Protein AF-A0A7C5TGX9-F1 (afdb_monomer_lite)

pLDDT: mean 81.01, std 15.35, range [28.58, 98.0]

Secondary structure (DSSP, 8-state):
-----HHHHHHHHH-S-HHHHHHHHHHHHTTT-HHHHHHHHHHHHHHHHT---HHHHHHHHHHHHHHHHHHHHHHIIIIIHHHHHHHHHHHHHHHHHHTTSS-HHHHHHHHHHHHH---HHHHHHHHHHHHHHHHHHHHHHHTT-SSHHHHHHHHHHHHHHHHHHTT-HHHHHHHHHHHHHHHTT-HHHHHHHHHHTT--HHHHHHHHHHHHHHHHHHHTTT-PPPHHHHHHHHH-S--

Sequence (239 aa):
MPQVSALDVNIAGLNRRLSDVIDTVRNLIAHHSEGLNRFIENFERELANGTVNVDDYCNNAKDLIGDEIQNLNNLAQVEGKGQVLKGTLLTLMEVLRRYGLLKPEEVEELEAELENVNDVNELLTAINGAYGMLASLLHRVACEQEDTNVRYSLVLLAESLINSSLGASLPAIAYFLASLAIAHGRKDIATGLTKKIGDDLEQMVSFSCGVVKAAKFLEGRGIYLSGEDTLIARYGNNY

Foldseek 3Di:
DPPCDLLNVLLVLVVPDLVVVLVLLQCLLCVPPPLSVVLVVVLLVCLVVVNDDLVVSLVSLVVSVVVVVVVLVVVCVVVNNQVVLLVSLLSLLVVCCSSSVDPPVRSVVVNVVSVPDSDNVVSLLSQLVSLLSQLLSLLLSLLPDPDPLSNLLSNLQSQLSNCVSVVVSSSNVLSSSLSSCSVSVNNVSSQSSQVVVVDGSVVSSVVSSVLSVVQVVCVVVVHHDDSVNSCCVPPNDPD

Radius of gyration: 17.85 Å; chains: 1; bounding box: 44×38×50 Å

Structure (mmCIF, N/CA/C/O backbone):
data_AF-A0A7C5TGX9-F1
#
_entry.id   AF-A0A7C5TGX9-F1
#
loop_
_atom_site.group_PDB
_atom_site.id
_atom_site.type_symbol
_atom_site.label_atom_id
_atom_site.label_alt_id
_atom_site.label_comp_id
_atom_site.label_asym_id
_atom_site.label_entity_id
_atom_site.label_seq_id
_atom_site.pdbx_PDB_ins_code
_atom_site.Cartn_x
_atom_site.Cartn_y
_atom_site.Cartn_z
_atom_site.occupancy
_atom_site.B_iso_or_equiv
_atom_site.auth_seq_id
_atom_site.auth_comp_id
_atom_site.auth_asym_id
_atom_site.auth_atom_id
_atom_site.pdbx_PDB_model_num
ATOM 1 N N . MET A 1 1 ? -4.824 -21.587 -28.502 1.00 28.58 1 MET A N 1
ATOM 2 C CA . MET A 1 1 ? -4.618 -21.579 -27.038 1.00 28.58 1 MET A CA 1
ATOM 3 C C . MET A 1 1 ? -4.532 -20.124 -26.618 1.00 28.58 1 MET A C 1
ATOM 5 O O . MET A 1 1 ? -3.804 -19.406 -27.297 1.00 28.58 1 MET A O 1
ATOM 9 N N . PRO A 1 2 ? -5.293 -19.654 -25.616 1.00 34.38 2 PRO A N 1
ATOM 10 C CA . PRO A 1 2 ? -5.091 -18.302 -25.115 1.00 34.38 2 PRO A CA 1
ATOM 11 C C . PRO A 1 2 ? -3.691 -18.236 -24.496 1.00 34.38 2 PRO A C 1
ATOM 13 O O . PRO A 1 2 ? -3.321 -19.127 -23.731 1.00 34.38 2 PRO A O 1
ATOM 16 N N . GLN A 1 3 ? -2.893 -17.241 -24.889 1.00 31.80 3 GLN A N 1
ATOM 17 C CA . GLN A 1 3 ? -1.645 -16.929 -24.201 1.00 31.80 3 GLN A CA 1
ATOM 18 C C . GLN A 1 3 ? -2.017 -16.500 -22.783 1.00 31.80 3 GLN A C 1
ATOM 20 O O . GLN A 1 3 ? -2.607 -15.442 -22.593 1.00 31.80 3 GLN A O 1
ATOM 25 N N . VAL A 1 4 ? -1.729 -17.361 -21.810 1.00 34.81 4 VAL A N 1
ATOM 26 C CA . VAL A 1 4 ? -1.750 -16.997 -20.394 1.00 34.81 4 VAL A CA 1
ATOM 27 C C . VAL A 1 4 ? -0.672 -15.932 -20.230 1.00 34.81 4 VAL A C 1
ATOM 29 O O . VAL A 1 4 ? 0.491 -16.185 -20.556 1.00 34.81 4 VAL A O 1
ATOM 32 N N . SER A 1 5 ? -1.061 -14.719 -19.844 1.00 45.38 5 SER A N 1
ATOM 33 C CA . SER A 1 5 ? -0.098 -13.632 -19.686 1.00 45.38 5 SER A CA 1
ATOM 34 C C . SER A 1 5 ? 0.848 -13.961 -18.524 1.00 45.38 5 SER A C 1
ATOM 36 O O . SER A 1 5 ? 0.467 -14.675 -17.595 1.00 45.38 5 SER A O 1
ATOM 38 N N . ALA A 1 6 ? 2.084 -13.448 -18.536 1.00 42.62 6 ALA A N 1
ATOM 39 C CA . ALA A 1 6 ? 3.001 -13.606 -17.396 1.00 42.62 6 ALA A CA 1
ATOM 40 C C . ALA A 1 6 ? 2.360 -13.123 -16.075 1.00 42.62 6 ALA A C 1
ATOM 42 O O . ALA A 1 6 ? 2.608 -13.686 -15.012 1.00 42.62 6 ALA A O 1
ATOM 43 N N . LEU A 1 7 ? 1.446 -12.150 -16.166 1.00 40.97 7 LEU A N 1
ATOM 44 C CA . LEU A 1 7 ? 0.618 -11.685 -15.058 1.00 40.97 7 LEU A CA 1
ATOM 45 C C . LEU A 1 7 ? -0.328 -12.755 -14.490 1.00 40.97 7 LEU A C 1
ATOM 47 O O . LEU A 1 7 ? -0.450 -12.846 -13.272 1.00 40.97 7 LEU A O 1
ATOM 51 N N . ASP A 1 8 ? -0.961 -13.582 -15.324 1.00 40.97 8 ASP A N 1
ATOM 52 C CA . ASP A 1 8 ? -1.915 -14.608 -14.870 1.00 40.97 8 ASP A CA 1
ATOM 53 C C . ASP A 1 8 ? -1.218 -15.745 -14.097 1.00 40.97 8 ASP A C 1
ATOM 55 O O . ASP A 1 8 ? -1.771 -16.292 -13.142 1.00 40.97 8 ASP A O 1
ATOM 59 N N . VAL A 1 9 ? 0.030 -16.070 -14.457 1.00 43.94 9 VAL A N 1
ATOM 60 C CA . VAL A 1 9 ? 0.869 -17.036 -13.718 1.00 43.94 9 VAL A CA 1
ATOM 61 C C . VAL A 1 9 ? 1.248 -16.488 -12.332 1.00 43.94 9 VAL A C 1
ATOM 63 O O . VAL A 1 9 ? 1.302 -17.240 -11.356 1.00 43.94 9 VAL A O 1
ATOM 66 N N . ASN A 1 10 ? 1.432 -15.170 -12.217 1.00 54.09 10 ASN A N 1
ATOM 67 C CA . ASN A 1 10 ? 1.831 -14.503 -10.977 1.00 54.09 10 ASN A CA 1
ATOM 68 C C . ASN A 1 10 ? 0.679 -14.318 -9.982 1.00 54.09 10 ASN A C 1
ATOM 70 O O . ASN A 1 10 ? 0.918 -14.363 -8.776 1.00 54.09 10 ASN A O 1
ATOM 74 N N . ILE A 1 11 ? -0.572 -14.202 -10.445 1.00 49.75 11 ILE A N 1
ATOM 75 C CA . ILE A 1 11 ? -1.750 -14.154 -9.560 1.00 49.75 11 ILE A CA 1
ATOM 76 C C . ILE A 1 11 ? -1.876 -15.455 -8.746 1.00 49.75 11 ILE A C 1
ATOM 78 O O . ILE A 1 11 ? -2.114 -15.413 -7.538 1.00 49.75 11 ILE A O 1
ATOM 82 N N . ALA A 1 12 ? -1.611 -16.613 -9.363 1.00 44.41 12 ALA A N 1
A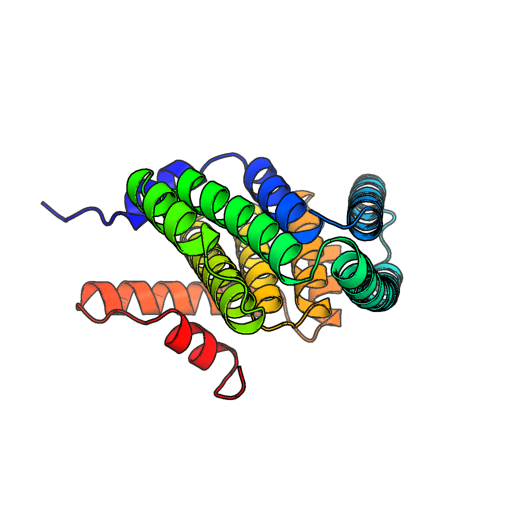TOM 83 C CA . ALA A 1 12 ? -1.575 -17.898 -8.660 1.00 44.41 12 ALA A CA 1
ATOM 84 C C . ALA A 1 12 ? -0.411 -17.997 -7.649 1.00 44.41 12 ALA A C 1
ATOM 86 O O . ALA A 1 12 ? -0.554 -18.639 -6.608 1.00 44.41 12 ALA A O 1
ATOM 87 N N . GLY A 1 13 ? 0.720 -17.336 -7.924 1.00 47.62 13 GLY A N 1
ATOM 88 C CA . GLY A 1 13 ? 1.867 -17.230 -7.013 1.00 47.62 13 GLY A CA 1
ATOM 89 C C . GLY A 1 13 ? 1.671 -16.240 -5.856 1.00 47.62 13 GLY A C 1
ATOM 90 O O . GLY A 1 13 ? 2.262 -16.430 -4.791 1.00 47.62 13 GLY A O 1
ATOM 91 N N . LEU A 1 14 ? 0.824 -15.219 -6.036 1.00 51.53 14 LEU A N 1
ATOM 92 C CA . LEU A 1 14 ? 0.445 -14.234 -5.014 1.00 51.53 14 LEU A CA 1
ATOM 93 C C . LEU A 1 14 ? -0.699 -14.672 -4.103 1.00 51.53 14 LEU A C 1
ATOM 95 O O . LEU A 1 14 ? -0.887 -14.055 -3.061 1.00 51.53 14 LEU A O 1
ATOM 99 N N . ASN A 1 15 ? -1.364 -15.791 -4.400 1.00 51.50 15 ASN A N 1
ATOM 100 C CA . ASN A 1 15 ? -2.214 -16.503 -3.436 1.00 51.50 15 ASN A CA 1
ATOM 101 C C . ASN A 1 15 ? -1.418 -17.117 -2.252 1.00 51.50 15 ASN A C 1
ATOM 103 O O . ASN A 1 15 ? -1.930 -17.971 -1.524 1.00 51.50 15 ASN A O 1
ATOM 107 N N . ARG A 1 16 ? -0.165 -16.688 -2.022 1.00 56.19 16 ARG A N 1
ATOM 108 C CA . ARG A 1 16 ? 0.502 -16.813 -0.718 1.00 56.19 16 ARG A CA 1
ATOM 109 C C . ARG A 1 16 ? -0.291 -16.027 0.333 1.00 56.19 16 ARG A C 1
ATOM 111 O O . ARG A 1 16 ? -1.048 -15.116 0.014 1.00 56.19 16 ARG A O 1
ATOM 118 N N . ARG A 1 17 ? -0.155 -16.424 1.600 1.00 67.94 17 ARG A N 1
ATOM 119 C CA . ARG A 1 17 ? -0.951 -15.875 2.708 1.00 67.94 17 ARG A CA 1
ATOM 120 C C . ARG A 1 17 ? -0.808 -14.352 2.740 1.00 67.94 17 ARG A C 1
ATOM 122 O O . ARG A 1 17 ? 0.303 -13.850 2.638 1.00 67.94 17 ARG A O 1
ATOM 129 N N . LEU A 1 18 ? -1.921 -13.638 2.919 1.00 77.00 18 LEU A N 1
ATOM 130 C CA . LEU A 1 18 ? -1.977 -12.173 3.029 1.00 77.00 18 LEU A CA 1
ATOM 131 C C . LEU A 1 18 ? -0.900 -11.598 3.973 1.00 77.00 18 LEU A C 1
ATOM 133 O O . LEU A 1 18 ? -0.345 -10.540 3.693 1.00 77.00 18 LEU A O 1
ATOM 137 N N . SER A 1 19 ? -0.563 -12.333 5.039 1.00 79.06 19 SER A N 1
ATOM 138 C CA . SER A 1 19 ? 0.539 -12.028 5.959 1.00 79.06 19 SER A CA 1
ATOM 139 C C . SER A 1 19 ? 1.883 -11.840 5.255 1.00 79.06 19 SER A C 1
ATOM 141 O O . SER A 1 19 ? 2.560 -10.856 5.503 1.00 79.06 19 SER A O 1
ATOM 143 N N . ASP A 1 20 ? 2.247 -12.723 4.325 1.00 80.25 20 ASP A N 1
ATOM 144 C CA . ASP A 1 20 ? 3.561 -12.705 3.674 1.00 80.25 20 ASP A CA 1
ATOM 145 C C . ASP A 1 20 ? 3.719 -11.461 2.785 1.00 80.25 20 ASP A C 1
ATOM 147 O O . ASP A 1 20 ? 4.810 -10.898 2.654 1.00 80.25 20 ASP A O 1
ATOM 151 N N . VAL A 1 21 ? 2.616 -11.031 2.162 1.00 81.94 21 VAL A N 1
ATOM 152 C CA . VAL A 1 21 ? 2.564 -9.821 1.332 1.00 81.94 21 VAL A CA 1
ATOM 153 C C . VAL A 1 21 ? 2.657 -8.575 2.210 1.00 81.94 21 VAL A C 1
ATOM 155 O O . VAL A 1 21 ? 3.454 -7.685 1.916 1.00 81.94 21 VAL A O 1
ATOM 158 N N . ILE A 1 22 ? 1.897 -8.538 3.309 1.00 83.75 22 ILE A N 1
ATOM 159 C CA . ILE A 1 22 ? 1.954 -7.466 4.311 1.00 83.75 22 ILE A CA 1
ATOM 160 C C . ILE A 1 22 ? 3.370 -7.327 4.875 1.00 83.75 22 ILE A C 1
ATOM 162 O O . ILE A 1 22 ? 3.908 -6.224 4.868 1.00 83.75 22 ILE A O 1
ATOM 166 N N . ASP A 1 23 ? 3.997 -8.428 5.291 1.00 85.62 23 ASP A N 1
ATOM 167 C CA . ASP A 1 23 ? 5.353 -8.433 5.848 1.00 85.62 23 ASP A CA 1
ATOM 168 C C . ASP A 1 23 ? 6.384 -7.953 4.824 1.00 85.62 23 ASP A C 1
ATOM 170 O O . ASP A 1 23 ? 7.319 -7.228 5.158 1.00 85.62 23 ASP A O 1
ATOM 174 N N . THR A 1 24 ? 6.198 -8.305 3.549 1.00 84.69 24 THR A N 1
ATOM 175 C CA . THR A 1 24 ? 7.061 -7.807 2.473 1.00 84.69 24 THR A CA 1
ATOM 176 C C . THR A 1 24 ? 6.955 -6.287 2.346 1.00 84.69 24 THR A C 1
ATOM 178 O O . THR A 1 24 ? 7.976 -5.604 2.334 1.00 84.69 24 THR A O 1
ATOM 181 N N . VAL A 1 25 ? 5.736 -5.739 2.296 1.00 84.00 25 VAL A N 1
ATOM 182 C CA . VAL A 1 25 ? 5.526 -4.284 2.198 1.00 84.00 25 VAL A CA 1
ATOM 183 C C . VAL A 1 25 ? 6.000 -3.567 3.465 1.00 84.00 25 VAL A C 1
ATOM 185 O O . VAL A 1 25 ? 6.646 -2.527 3.366 1.00 84.00 25 VAL A O 1
ATOM 188 N N . ARG A 1 26 ? 5.771 -4.147 4.649 1.00 85.00 26 ARG A N 1
ATOM 189 C CA . ARG A 1 26 ? 6.300 -3.656 5.928 1.00 85.00 26 ARG A CA 1
ATOM 190 C C . ARG A 1 26 ? 7.815 -3.510 5.879 1.00 85.00 26 ARG A C 1
ATOM 192 O O . ARG A 1 26 ? 8.336 -2.449 6.208 1.00 85.00 26 ARG A O 1
ATOM 199 N N . ASN A 1 27 ? 8.506 -4.566 5.453 1.00 83.25 27 ASN A N 1
ATOM 200 C CA . ASN A 1 27 ? 9.962 -4.587 5.387 1.00 83.25 27 ASN A CA 1
ATOM 201 C C . ASN A 1 27 ? 10.506 -3.576 4.379 1.00 83.25 27 ASN A C 1
ATOM 203 O O . ASN A 1 27 ? 11.593 -3.066 4.605 1.00 83.25 27 ASN A O 1
ATOM 207 N N . LEU A 1 28 ? 9.764 -3.260 3.312 1.00 79.88 28 LEU A N 1
ATOM 208 C CA . LEU A 1 28 ? 10.120 -2.192 2.373 1.00 79.88 28 LEU A CA 1
ATOM 209 C C . LEU A 1 28 ? 9.937 -0.800 2.993 1.00 79.88 28 LEU A C 1
ATOM 211 O O . LEU A 1 28 ? 10.841 0.026 2.920 1.00 79.88 28 LEU A O 1
ATOM 215 N N . ILE A 1 29 ? 8.796 -0.551 3.645 1.00 74.62 29 ILE A N 1
ATOM 216 C CA . ILE A 1 29 ? 8.483 0.747 4.265 1.00 74.62 29 ILE A CA 1
ATOM 217 C C . ILE A 1 29 ? 9.431 1.051 5.430 1.00 74.62 29 ILE 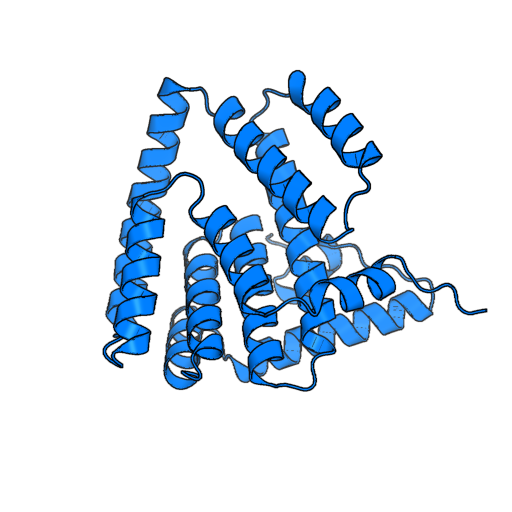A C 1
ATOM 219 O O . ILE A 1 29 ? 9.865 2.188 5.598 1.00 74.62 29 ILE A O 1
ATOM 223 N N . ALA A 1 30 ? 9.755 0.044 6.239 1.00 77.50 30 ALA A N 1
ATOM 224 C CA . ALA A 1 30 ? 10.527 0.207 7.465 1.00 77.50 30 ALA A CA 1
ATOM 225 C C . ALA A 1 30 ? 11.987 -0.270 7.342 1.00 77.50 30 ALA A C 1
ATOM 227 O O . ALA A 1 30 ? 12.678 -0.365 8.358 1.00 77.50 30 ALA A O 1
ATOM 228 N N . HIS A 1 31 ? 12.473 -0.553 6.123 1.00 71.25 31 HIS A N 1
ATOM 229 C CA . HIS A 1 31 ? 13.777 -1.189 5.869 1.00 71.25 31 HIS A CA 1
ATOM 230 C C . HIS A 1 31 ? 14.948 -0.507 6.594 1.00 71.25 31 HIS A C 1
ATOM 232 O O . HIS A 1 31 ? 15.839 -1.173 7.115 1.00 71.25 31 HIS A O 1
ATOM 238 N N . HIS A 1 32 ? 14.912 0.826 6.667 1.00 67.69 32 HIS A N 1
ATOM 239 C CA . HIS A 1 32 ? 15.973 1.656 7.241 1.00 67.69 32 HIS A CA 1
ATOM 240 C C . HIS A 1 32 ? 15.532 2.455 8.475 1.00 67.69 32 HIS A C 1
ATOM 242 O O . HIS A 1 32 ? 16.208 3.404 8.863 1.00 67.69 32 HIS A O 1
ATOM 248 N N . SER A 1 33 ? 14.403 2.094 9.093 1.00 77.19 33 SER A N 1
ATOM 249 C CA . SER A 1 33 ? 13.817 2.882 10.178 1.00 77.19 33 SER A CA 1
ATOM 250 C C . SER A 1 33 ? 13.353 2.013 11.347 1.00 77.19 33 SER A C 1
ATOM 252 O O . SER A 1 33 ? 12.296 1.376 11.328 1.00 77.19 33 SER A O 1
ATOM 254 N N . GLU A 1 34 ? 14.128 2.034 12.433 1.00 81.31 34 GLU A N 1
ATOM 255 C CA . GLU A 1 34 ? 13.696 1.480 13.723 1.00 81.31 34 GLU A CA 1
ATOM 256 C C . GLU A 1 34 ? 12.476 2.223 14.291 1.00 81.31 34 GLU A C 1
ATOM 258 O O . GLU A 1 34 ? 11.677 1.642 15.030 1.00 81.31 34 GLU A O 1
ATOM 263 N N . GLY A 1 35 ? 12.330 3.514 13.973 1.00 85.44 35 GLY A N 1
ATOM 264 C CA . GLY A 1 35 ? 11.176 4.325 14.356 1.00 85.44 35 GLY A CA 1
ATOM 265 C C . GLY A 1 35 ? 9.882 3.785 13.748 1.00 85.44 35 GLY A C 1
ATOM 266 O O . GLY A 1 35 ? 8.951 3.456 14.484 1.00 85.44 35 GLY A O 1
ATOM 267 N N . LEU A 1 36 ? 9.858 3.609 12.424 1.00 86.62 36 LEU A N 1
ATOM 268 C CA . LEU A 1 36 ? 8.736 3.032 11.679 1.00 86.62 36 LEU A CA 1
ATOM 269 C C . LEU A 1 36 ? 8.463 1.589 12.085 1.00 86.62 36 LEU A C 1
ATOM 271 O O . LEU A 1 36 ? 7.301 1.240 12.283 1.00 86.62 36 LEU A O 1
ATOM 275 N N . ASN A 1 37 ? 9.498 0.768 12.289 1.00 87.75 37 ASN A N 1
ATOM 276 C CA . ASN A 1 37 ? 9.301 -0.600 12.773 1.00 87.75 37 ASN A CA 1
ATOM 277 C C . ASN A 1 37 ? 8.575 -0.621 14.123 1.00 87.75 37 ASN A C 1
ATOM 279 O O . ASN A 1 37 ? 7.527 -1.253 14.238 1.00 87.75 37 ASN A O 1
ATOM 283 N N . ARG A 1 38 ? 9.061 0.133 15.119 1.00 91.00 38 ARG A N 1
ATOM 284 C CA . ARG A 1 38 ? 8.411 0.208 16.439 1.00 91.00 38 ARG A CA 1
ATOM 285 C C . ARG A 1 38 ? 7.006 0.794 16.366 1.00 91.00 38 ARG A C 1
ATOM 287 O O . ARG A 1 38 ? 6.119 0.360 17.095 1.00 91.00 38 ARG A O 1
ATOM 294 N N . PHE A 1 39 ? 6.793 1.781 15.502 1.00 93.56 39 PHE A N 1
ATOM 295 C CA . PHE A 1 39 ? 5.480 2.379 15.283 1.00 93.56 39 PHE A CA 1
ATOM 296 C C . PHE A 1 39 ? 4.465 1.357 14.751 1.00 93.56 39 PHE A C 1
ATOM 298 O O . PHE A 1 39 ? 3.361 1.259 15.287 1.00 93.56 39 PHE A O 1
ATOM 305 N N . ILE A 1 40 ? 4.858 0.548 13.763 1.00 92.81 40 ILE A N 1
ATOM 306 C CA . ILE A 1 40 ? 4.024 -0.523 13.205 1.00 92.81 40 ILE A CA 1
ATOM 307 C C . ILE A 1 40 ? 3.776 -1.623 14.249 1.00 92.81 40 ILE A C 1
ATOM 309 O O . ILE A 1 40 ? 2.634 -2.036 14.432 1.00 92.81 40 ILE A O 1
ATOM 313 N N . GLU A 1 41 ? 4.799 -2.043 14.998 1.00 92.75 41 GLU A N 1
ATOM 314 C CA . GLU A 1 41 ? 4.655 -3.044 16.072 1.00 92.75 41 GLU A CA 1
ATOM 315 C C . GLU A 1 41 ? 3.684 -2.594 17.166 1.00 92.75 41 GLU A C 1
ATOM 317 O O . GLU A 1 41 ? 2.860 -3.376 17.651 1.00 92.75 41 GLU A O 1
ATOM 322 N N . ASN A 1 42 ? 3.765 -1.320 17.560 1.00 95.56 42 ASN A N 1
ATOM 323 C CA . ASN A 1 42 ? 2.845 -0.737 18.527 1.00 95.56 42 ASN A CA 1
ATOM 324 C C . ASN A 1 42 ? 1.411 -0.767 17.993 1.00 95.56 42 ASN A C 1
ATOM 326 O O . ASN A 1 42 ? 0.515 -1.192 18.728 1.00 95.56 42 ASN A O 1
ATOM 330 N N . PHE A 1 43 ? 1.218 -0.403 16.719 1.00 96.31 43 PHE A N 1
ATOM 331 C CA . PHE A 1 43 ? -0.088 -0.447 16.069 1.00 96.31 43 PHE A CA 1
ATOM 332 C C . PHE A 1 43 ? -0.672 -1.854 16.079 1.00 96.31 43 PHE A C 1
ATOM 334 O O . PHE A 1 43 ? -1.790 -2.037 16.546 1.00 96.31 43 PHE A O 1
ATOM 341 N N . GLU A 1 44 ? 0.077 -2.860 15.625 1.00 94.06 44 GLU A N 1
ATOM 342 C CA . GLU A 1 44 ? -0.379 -4.256 15.584 1.00 94.06 44 GLU A CA 1
ATOM 343 C C . GLU A 1 44 ? -0.752 -4.779 16.976 1.00 94.06 44 GLU A C 1
ATOM 345 O O . GLU A 1 44 ? -1.799 -5.407 17.160 1.00 94.06 44 GLU A O 1
ATOM 350 N N . ARG A 1 45 ? 0.067 -4.474 17.987 1.00 95.81 45 ARG A N 1
ATOM 351 C CA . ARG A 1 45 ? -0.203 -4.862 19.375 1.00 95.81 45 ARG A CA 1
ATOM 352 C C . ARG A 1 45 ? -1.477 -4.210 19.909 1.00 95.81 45 ARG A C 1
ATOM 354 O O . ARG A 1 45 ? -2.291 -4.874 20.547 1.00 95.81 45 ARG A O 1
ATOM 361 N N . GLU A 1 46 ? -1.662 -2.917 19.678 1.00 96.81 46 GLU A N 1
ATOM 362 C CA . GLU A 1 46 ? -2.864 -2.200 20.111 1.00 96.81 46 GLU A CA 1
ATOM 363 C C . GLU A 1 46 ? -4.099 -2.624 19.317 1.00 96.81 46 GLU A C 1
ATOM 365 O O . GLU A 1 46 ? -5.203 -2.670 19.859 1.00 96.81 46 GLU A O 1
ATOM 370 N N . LEU A 1 47 ? -3.923 -2.991 18.049 1.00 94.38 47 LEU A N 1
ATOM 371 C CA . LEU A 1 47 ? -4.974 -3.512 17.185 1.00 94.38 47 LEU A CA 1
ATOM 372 C C . LEU A 1 47 ? -5.486 -4.849 17.718 1.00 94.38 47 LEU A C 1
ATOM 374 O O . LEU A 1 47 ? -6.701 -5.015 17.861 1.00 94.38 47 LEU A O 1
ATOM 378 N N . ALA A 1 48 ? -4.568 -5.744 18.097 1.00 91.88 48 ALA A N 1
ATOM 379 C CA . ALA A 1 48 ? -4.874 -7.015 18.747 1.00 91.88 48 ALA A CA 1
ATOM 380 C C . ALA A 1 48 ? -5.564 -6.831 20.111 1.00 91.88 48 ALA A C 1
ATOM 382 O O . ALA A 1 48 ? -6.467 -7.592 20.455 1.00 91.88 48 ALA A O 1
ATOM 383 N N . ASN A 1 49 ? -5.191 -5.792 20.864 1.00 94.19 49 ASN A N 1
ATOM 384 C CA . ASN A 1 49 ? -5.795 -5.468 22.161 1.00 94.19 49 ASN A CA 1
ATOM 385 C C . ASN A 1 49 ? -7.097 -4.655 22.055 1.00 94.19 49 ASN A C 1
ATOM 387 O O . ASN A 1 49 ? -7.770 -4.435 23.061 1.00 94.19 49 ASN A O 1
ATOM 391 N N . GLY A 1 50 ? -7.459 -4.188 20.858 1.00 92.75 50 GLY A N 1
ATOM 392 C CA . GLY A 1 50 ? -8.642 -3.360 20.642 1.00 92.75 50 GLY A CA 1
ATOM 393 C C . GLY A 1 50 ? -8.511 -1.907 21.113 1.00 92.75 50 GLY A C 1
ATOM 394 O O . GLY A 1 50 ? -9.530 -1.238 21.255 1.00 92.75 50 GLY A O 1
ATOM 395 N N . THR A 1 51 ? -7.294 -1.410 21.339 1.00 96.00 51 THR A N 1
ATOM 396 C CA . THR A 1 51 ? -7.020 -0.104 21.967 1.00 96.00 51 THR A CA 1
ATOM 397 C C . THR A 1 51 ? -6.559 0.984 20.995 1.00 96.00 51 THR A C 1
ATOM 399 O O . THR A 1 51 ? -6.229 2.079 21.438 1.00 96.00 51 THR A O 1
ATOM 402 N N . VAL A 1 52 ? -6.521 0.706 19.687 1.00 96.44 52 VAL A N 1
ATOM 403 C CA . VAL A 1 52 ? -6.073 1.674 18.670 1.00 96.44 52 VAL A CA 1
ATOM 404 C C . VAL A 1 52 ? -6.914 2.947 18.701 1.00 96.44 52 VAL A C 1
ATOM 406 O O . VAL A 1 52 ? -8.135 2.901 18.535 1.00 96.44 52 VAL A O 1
ATOM 409 N N . ASN A 1 53 ? -6.232 4.087 18.801 1.00 96.19 53 ASN A N 1
ATOM 410 C CA . ASN A 1 53 ? -6.800 5.406 18.564 1.00 96.19 53 ASN A CA 1
ATOM 411 C C . ASN A 1 53 ? -6.314 5.958 17.216 1.00 96.19 53 ASN A C 1
ATOM 413 O O . ASN A 1 53 ? -5.142 6.288 17.046 1.00 96.19 53 ASN A O 1
ATOM 417 N N . VAL A 1 54 ? -7.230 6.078 16.255 1.00 95.12 54 VAL A N 1
ATOM 418 C CA . VAL A 1 54 ? -6.929 6.555 14.895 1.00 95.12 54 VAL A CA 1
ATOM 419 C C . VAL A 1 54 ? -6.314 7.958 14.896 1.00 95.12 54 VAL A C 1
ATOM 421 O O . VAL A 1 54 ? -5.408 8.225 14.108 1.00 95.12 54 VAL A O 1
ATOM 424 N N . ASP A 1 55 ? -6.775 8.850 15.776 1.00 93.12 55 ASP A N 1
ATOM 425 C CA . ASP A 1 55 ? -6.289 10.233 15.826 1.00 93.12 55 ASP A CA 1
ATOM 426 C C . ASP A 1 55 ? -4.821 10.284 16.253 1.00 93.12 55 ASP A C 1
ATOM 428 O O . ASP A 1 55 ? -4.019 10.983 15.628 1.00 93.12 55 ASP A O 1
ATOM 432 N N . ASP A 1 56 ? -4.467 9.487 17.262 1.00 93.88 56 ASP A N 1
ATOM 433 C CA . ASP A 1 56 ? -3.107 9.409 17.786 1.00 93.88 56 ASP A CA 1
ATOM 434 C C . ASP A 1 56 ? -2.158 8.844 16.724 1.00 93.88 56 ASP A C 1
ATOM 436 O O . ASP A 1 56 ? -1.117 9.442 16.461 1.00 93.88 56 ASP A O 1
ATOM 440 N N . TYR A 1 57 ? -2.533 7.762 16.029 1.00 93.19 57 TYR A N 1
ATOM 441 C CA . TYR A 1 57 ? -1.688 7.197 14.967 1.00 93.19 57 TYR A CA 1
ATOM 442 C C . TYR A 1 57 ? -1.505 8.142 13.782 1.00 93.19 57 TYR A C 1
ATOM 444 O O . TYR A 1 57 ? -0.404 8.220 13.243 1.00 93.19 57 TYR A O 1
ATOM 452 N N . CYS A 1 58 ? -2.531 8.894 13.381 1.00 89.38 58 CYS A N 1
ATOM 453 C CA . CYS A 1 58 ? -2.382 9.867 12.299 1.00 89.38 58 CYS A CA 1
ATOM 454 C C . CYS A 1 58 ? -1.490 11.055 12.681 1.00 89.38 58 CYS A C 1
ATOM 456 O O . CYS A 1 58 ? -0.782 11.574 11.818 1.00 89.38 58 CYS A O 1
ATOM 458 N N . ASN A 1 59 ? -1.520 11.503 13.938 1.00 89.62 59 ASN A N 1
ATOM 459 C CA . ASN A 1 59 ? -0.640 12.573 14.410 1.00 89.62 59 ASN A CA 1
ATOM 460 C C . ASN A 1 59 ? 0.797 12.066 14.579 1.00 89.62 59 ASN A C 1
ATOM 462 O O . ASN A 1 59 ? 1.712 12.635 13.991 1.00 89.62 59 ASN A O 1
ATOM 466 N N . ASN A 1 60 ? 0.975 10.931 15.256 1.00 92.44 60 ASN A N 1
ATOM 467 C CA . ASN A 1 60 ? 2.281 10.309 15.464 1.00 92.44 60 ASN A CA 1
ATOM 468 C C . ASN A 1 60 ? 2.956 9.933 14.136 1.00 92.44 60 ASN A C 1
ATOM 470 O O . ASN A 1 60 ? 4.167 10.076 14.012 1.00 92.44 60 ASN A O 1
ATOM 474 N N . ALA A 1 61 ? 2.193 9.498 13.124 1.00 90.56 61 ALA A N 1
ATOM 475 C CA . ALA A 1 61 ? 2.735 9.235 11.792 1.00 90.56 61 ALA A CA 1
ATOM 476 C C . ALA A 1 61 ? 3.337 10.493 11.153 1.00 90.56 61 ALA A C 1
ATOM 478 O O . ALA A 1 61 ? 4.380 10.399 10.517 1.00 90.56 61 ALA A O 1
ATOM 479 N N . LYS A 1 62 ? 2.712 11.669 11.310 1.00 88.19 62 LYS A N 1
ATOM 480 C CA . LYS A 1 62 ? 3.244 12.927 10.752 1.00 88.19 62 LYS A CA 1
ATOM 481 C C . LYS A 1 62 ? 4.574 13.300 11.388 1.00 88.19 62 LYS A C 1
ATOM 483 O O . LYS A 1 62 ? 5.511 13.618 10.660 1.00 88.19 62 LYS A O 1
ATOM 488 N N . ASP A 1 63 ? 4.634 13.235 12.714 1.00 87.69 63 ASP A N 1
ATOM 489 C CA . ASP A 1 63 ? 5.843 13.555 13.472 1.00 87.69 63 ASP A CA 1
ATOM 490 C C . ASP A 1 63 ? 6.967 12.579 13.100 1.00 87.69 63 ASP A C 1
ATOM 492 O O . ASP A 1 63 ? 8.058 12.996 12.717 1.00 87.69 63 ASP A O 1
ATOM 496 N N . LEU A 1 64 ? 6.651 11.281 13.066 1.00 87.81 64 LEU A N 1
ATOM 497 C CA . LEU A 1 64 ? 7.593 10.233 12.690 1.00 87.81 64 LEU A CA 1
ATOM 498 C C . LEU A 1 64 ? 8.098 10.379 11.250 1.00 87.81 64 LEU A C 1
ATOM 500 O O . LEU A 1 64 ? 9.290 10.242 11.015 1.00 87.81 64 LEU A O 1
ATOM 504 N N . ILE A 1 65 ? 7.232 10.684 10.278 1.00 84.62 65 ILE A N 1
ATOM 505 C CA . ILE A 1 65 ? 7.660 10.947 8.892 1.00 84.62 65 ILE A CA 1
ATOM 506 C C . ILE A 1 65 ? 8.660 12.109 8.851 1.00 84.62 65 ILE A C 1
ATOM 508 O O . ILE A 1 65 ? 9.649 12.034 8.121 1.00 84.62 65 ILE A O 1
ATOM 512 N N . GLY A 1 66 ? 8.411 13.176 9.616 1.00 79.19 66 GLY A N 1
ATOM 513 C CA . GLY A 1 66 ? 9.325 14.314 9.714 1.00 79.19 66 GLY A CA 1
ATOM 514 C C . GLY A 1 66 ? 10.699 13.904 10.244 1.00 79.19 66 GLY A C 1
ATOM 515 O O . GLY A 1 66 ? 11.719 14.218 9.624 1.00 79.19 66 GLY A O 1
ATOM 516 N N . ASP A 1 67 ? 10.713 13.143 11.337 1.00 81.19 67 ASP A N 1
ATOM 517 C CA . ASP A 1 67 ? 11.935 12.624 11.953 1.00 81.19 67 ASP A CA 1
ATOM 518 C C . ASP A 1 67 ? 12.686 11.663 11.020 1.00 81.19 67 ASP A C 1
ATOM 520 O O . ASP A 1 67 ? 13.909 11.728 10.909 1.00 81.19 67 ASP A O 1
ATOM 524 N N . GLU A 1 68 ? 11.974 10.807 10.287 1.00 76.12 68 GLU A N 1
ATOM 525 C CA . GLU A 1 68 ? 12.576 9.846 9.361 1.00 76.12 68 GLU A CA 1
ATOM 526 C C . GLU A 1 68 ? 13.172 10.503 8.121 1.00 76.12 68 GLU A C 1
ATOM 528 O O . GLU A 1 68 ? 14.263 10.129 7.693 1.00 76.12 68 GLU A O 1
ATOM 533 N N . ILE A 1 69 ? 12.531 11.537 7.571 1.00 74.62 69 ILE A N 1
ATOM 534 C CA . ILE A 1 69 ? 13.134 12.341 6.500 1.00 74.62 69 ILE A CA 1
ATOM 535 C C . ILE A 1 69 ? 14.445 12.965 6.995 1.00 74.62 69 ILE A C 1
ATOM 537 O O . ILE A 1 69 ? 15.446 12.976 6.272 1.00 74.62 69 ILE A O 1
ATOM 541 N N . GLN A 1 70 ? 14.470 13.452 8.236 1.00 74.75 70 GLN A N 1
ATOM 542 C CA . GLN A 1 70 ? 15.678 14.012 8.828 1.00 74.75 70 GLN A CA 1
ATOM 543 C C . GLN A 1 70 ? 16.755 12.939 9.063 1.00 74.75 70 GLN A C 1
ATOM 545 O O . GLN A 1 70 ? 17.921 13.164 8.735 1.00 74.75 70 GLN A O 1
ATOM 550 N N . ASN A 1 71 ? 16.379 11.761 9.564 1.00 71.56 71 ASN A N 1
ATOM 551 C CA . ASN A 1 71 ? 17.290 10.640 9.797 1.00 71.56 71 ASN A CA 1
ATOM 552 C C . ASN A 1 71 ? 17.874 10.091 8.495 1.00 71.56 71 ASN A C 1
ATOM 554 O O . ASN A 1 71 ? 19.083 9.886 8.423 1.00 71.56 71 ASN A O 1
ATOM 558 N N . LEU A 1 72 ? 17.062 9.929 7.448 1.00 68.88 72 LEU A N 1
ATOM 559 C CA . LEU A 1 72 ? 17.523 9.534 6.115 1.00 68.88 72 LEU A CA 1
ATOM 560 C C . LEU A 1 72 ? 18.521 10.544 5.547 1.00 68.88 72 LEU A C 1
ATOM 562 O O . LEU A 1 72 ? 19.540 10.150 4.983 1.00 68.88 72 LEU A O 1
ATOM 566 N N . ASN A 1 73 ? 18.277 11.844 5.736 1.00 69.50 73 ASN A N 1
ATOM 567 C CA . ASN A 1 73 ? 19.236 12.876 5.342 1.00 69.50 73 ASN A CA 1
ATOM 568 C C . ASN A 1 73 ? 20.553 12.773 6.130 1.00 69.50 73 ASN A C 1
ATOM 570 O O . ASN A 1 73 ? 21.614 13.008 5.554 1.00 69.50 73 ASN A O 1
ATOM 574 N N . ASN A 1 74 ? 20.511 12.391 7.408 1.00 71.12 74 ASN A N 1
ATOM 575 C CA . ASN A 1 74 ? 21.706 12.196 8.234 1.00 71.12 74 ASN A CA 1
ATOM 576 C C . ASN A 1 74 ? 22.474 10.911 7.854 1.00 71.12 74 ASN A C 1
ATOM 578 O O . ASN A 1 74 ? 23.691 10.956 7.697 1.00 71.12 74 ASN A O 1
ATOM 582 N N . LEU A 1 75 ? 21.785 9.784 7.637 1.00 65.38 75 LEU A N 1
ATOM 583 C CA . LEU A 1 75 ? 22.361 8.526 7.128 1.00 65.38 75 LEU A CA 1
ATOM 584 C C . LEU A 1 75 ? 23.029 8.733 5.765 1.00 65.38 75 LEU A C 1
ATOM 586 O O . LEU A 1 75 ? 24.166 8.318 5.547 1.00 65.38 75 LEU A O 1
ATOM 590 N N . ALA A 1 76 ? 22.369 9.480 4.880 1.00 61.03 76 ALA A N 1
ATOM 591 C CA . ALA A 1 76 ? 22.906 9.871 3.585 1.00 61.03 76 ALA A CA 1
ATOM 592 C C . ALA A 1 76 ? 24.189 10.718 3.671 1.00 61.03 76 ALA A C 1
ATOM 594 O O . ALA A 1 76 ? 24.970 10.709 2.720 1.00 61.03 76 ALA A O 1
ATOM 595 N N . GLN A 1 77 ? 24.425 11.445 4.770 1.00 63.72 77 GLN A N 1
ATOM 596 C CA . GLN A 1 77 ? 25.685 12.167 4.987 1.00 63.72 77 GLN A CA 1
ATOM 597 C C . GLN A 1 77 ? 26.833 11.236 5.404 1.00 63.72 77 GLN A C 1
ATOM 599 O O . GLN A 1 77 ? 27.988 11.569 5.152 1.00 63.72 77 GLN A O 1
ATOM 604 N N . VAL A 1 78 ? 26.529 10.090 6.023 1.00 61.44 78 VAL A N 1
ATOM 605 C CA . VAL A 1 78 ? 27.524 9.132 6.535 1.00 61.44 78 VAL A CA 1
ATOM 606 C C . VAL A 1 78 ? 27.874 8.060 5.497 1.00 61.44 78 VAL A C 1
ATOM 608 O O . VAL A 1 78 ? 29.052 7.822 5.252 1.00 61.44 78 VAL A O 1
ATOM 611 N N . GLU A 1 79 ? 26.875 7.441 4.862 1.00 66.38 79 GLU A N 1
ATOM 612 C CA . GLU A 1 79 ? 27.055 6.349 3.882 1.00 66.38 79 GLU A CA 1
ATOM 613 C C . GLU A 1 79 ? 26.978 6.829 2.420 1.00 66.38 79 GLU A C 1
ATOM 615 O O . GLU A 1 79 ? 27.342 6.114 1.488 1.00 66.38 79 GLU A O 1
ATOM 620 N N . GLY A 1 80 ? 26.542 8.072 2.203 1.00 76.25 80 GLY A N 1
ATOM 621 C CA . GLY A 1 80 ? 26.257 8.615 0.879 1.00 76.25 80 GLY A CA 1
ATOM 622 C C . GLY A 1 80 ? 24.849 8.243 0.409 1.00 76.25 80 GLY A C 1
ATOM 623 O O . GLY A 1 80 ? 24.503 7.072 0.275 1.00 76.25 80 GLY A O 1
ATOM 624 N N . LYS A 1 81 ? 24.029 9.254 0.089 1.00 78.19 81 LYS A N 1
ATOM 625 C CA . LYS A 1 81 ? 22.622 9.090 -0.341 1.00 78.19 81 LYS A CA 1
ATOM 626 C C . LYS A 1 81 ? 22.423 8.033 -1.436 1.00 78.19 81 LYS A C 1
ATOM 628 O O . LYS A 1 81 ? 21.450 7.289 -1.395 1.00 78.19 81 LYS A O 1
ATOM 633 N N . GLY A 1 82 ? 23.344 7.958 -2.397 1.00 81.94 82 GLY A N 1
ATOM 634 C CA . GLY A 1 82 ? 23.287 6.981 -3.485 1.00 81.94 82 GLY A CA 1
ATOM 635 C C . GLY A 1 82 ? 23.393 5.527 -3.011 1.00 81.94 82 GLY A C 1
ATOM 636 O O . GLY A 1 82 ? 22.676 4.682 -3.531 1.00 81.94 82 GLY A O 1
ATOM 637 N N . GLN A 1 83 ? 24.214 5.219 -1.999 1.00 82.94 83 GLN A N 1
ATOM 638 C CA . GLN A 1 83 ? 24.358 3.839 -1.512 1.00 82.94 83 GLN A CA 1
ATOM 639 C C . GLN A 1 83 ? 23.096 3.340 -0.805 1.00 82.94 83 GLN A C 1
ATOM 641 O O . GLN A 1 83 ? 22.646 2.228 -1.077 1.00 82.94 83 GLN A O 1
ATOM 646 N N . VAL A 1 84 ? 22.484 4.180 0.034 1.00 81.44 84 VAL A N 1
ATOM 647 C CA . VAL A 1 84 ? 21.222 3.846 0.717 1.00 81.44 84 VAL A CA 1
ATOM 648 C C . VAL A 1 84 ? 20.115 3.562 -0.304 1.00 81.44 84 VAL A C 1
ATOM 650 O O . VAL A 1 84 ? 19.418 2.550 -0.218 1.00 81.44 84 VAL A O 1
ATOM 653 N N . LEU A 1 85 ? 19.986 4.421 -1.320 1.00 84.56 85 LEU A N 1
ATOM 654 C CA . LEU A 1 85 ? 18.985 4.245 -2.374 1.00 84.56 85 LEU A CA 1
ATOM 655 C C . LEU A 1 85 ? 19.254 2.998 -3.228 1.00 84.56 85 LEU A C 1
ATOM 657 O O . LEU A 1 85 ? 18.315 2.265 -3.528 1.00 84.56 85 LEU A O 1
ATOM 661 N N . LYS A 1 86 ? 20.518 2.691 -3.551 1.00 87.06 86 LYS A N 1
ATOM 662 C CA . LYS A 1 86 ? 20.875 1.421 -4.206 1.00 87.06 86 LYS A CA 1
ATOM 663 C C . LYS A 1 86 ? 20.429 0.215 -3.388 1.00 87.06 86 LYS A C 1
ATOM 665 O O . LYS A 1 86 ? 19.779 -0.667 -3.934 1.00 87.06 86 LYS A O 1
ATOM 670 N N . GLY A 1 87 ? 20.729 0.183 -2.088 1.00 85.06 87 GLY A N 1
ATOM 671 C CA . GLY A 1 87 ? 20.321 -0.921 -1.210 1.00 85.06 87 GLY A CA 1
ATOM 672 C C . GLY A 1 87 ? 18.801 -1.115 -1.168 1.00 85.06 87 GLY A C 1
ATOM 673 O O . GLY A 1 87 ? 18.306 -2.243 -1.245 1.00 85.06 87 GLY A O 1
ATOM 674 N N . THR A 1 88 ? 18.052 -0.009 -1.139 1.00 84.31 88 THR A N 1
ATOM 675 C CA . THR A 1 88 ? 16.584 -0.030 -1.231 1.00 84.31 88 THR A CA 1
ATOM 676 C C . THR A 1 88 ? 16.117 -0.619 -2.566 1.00 84.31 88 THR A C 1
ATOM 678 O O . THR A 1 88 ? 15.239 -1.482 -2.590 1.00 84.31 88 THR A O 1
ATOM 681 N N . LEU A 1 89 ? 16.716 -0.192 -3.679 1.00 86.50 89 LEU A N 1
ATOM 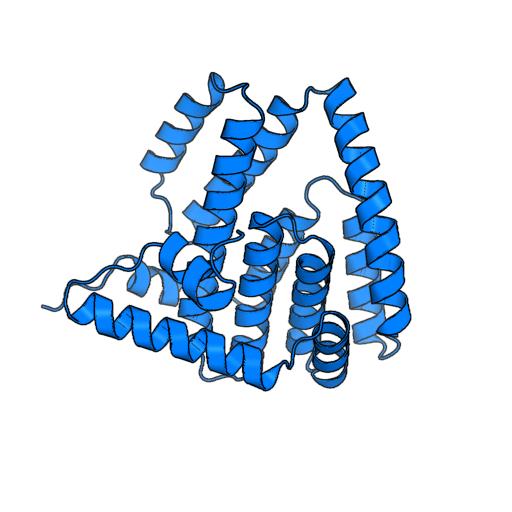682 C CA . LEU A 1 89 ? 16.349 -0.660 -5.013 1.00 86.50 89 LEU A CA 1
ATOM 683 C C . LEU A 1 89 ? 16.661 -2.149 -5.221 1.00 86.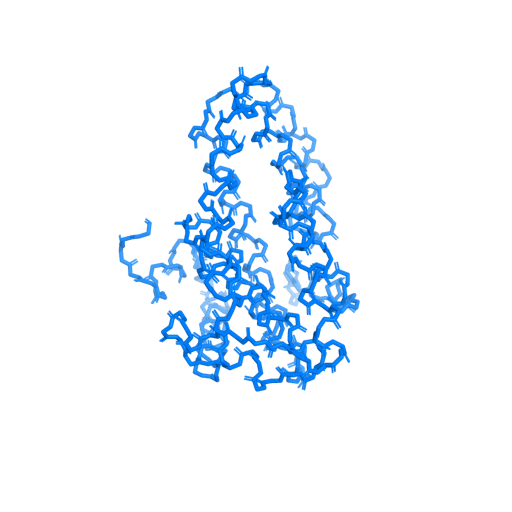50 89 LEU A C 1
ATOM 685 O O . LEU A 1 89 ? 15.814 -2.867 -5.742 1.00 86.50 89 LEU A O 1
ATOM 689 N N . LEU A 1 90 ? 17.806 -2.636 -4.737 1.00 87.31 90 LEU A N 1
ATOM 690 C CA . LEU A 1 90 ? 18.153 -4.063 -4.761 1.00 87.31 90 LEU A CA 1
ATOM 691 C C . LEU A 1 90 ? 17.125 -4.907 -3.997 1.00 87.31 90 LEU A C 1
ATOM 693 O O . LEU A 1 90 ? 16.651 -5.932 -4.486 1.00 87.31 90 LEU A O 1
ATOM 697 N N . THR A 1 91 ? 16.708 -4.430 -2.821 1.00 86.94 91 THR A N 1
ATOM 698 C CA . THR A 1 91 ? 15.653 -5.083 -2.033 1.00 86.94 91 THR A CA 1
ATOM 699 C C . THR A 1 91 ? 14.331 -5.124 -2.804 1.00 86.94 91 THR A C 1
ATOM 701 O O . THR A 1 91 ? 13.654 -6.153 -2.826 1.00 86.94 91 THR A O 1
ATOM 704 N N . LEU A 1 92 ? 13.967 -4.031 -3.483 1.00 85.12 92 LEU A N 1
ATOM 705 C CA . LEU A 1 92 ? 12.775 -3.976 -4.331 1.00 85.12 92 LEU A CA 1
ATOM 706 C C . LEU A 1 92 ? 12.862 -4.934 -5.521 1.00 85.12 92 LEU A C 1
ATOM 708 O O . LEU A 1 92 ? 11.891 -5.634 -5.798 1.00 85.12 92 LEU A O 1
ATOM 712 N N . MET A 1 93 ? 14.004 -5.012 -6.200 1.00 85.31 93 MET A N 1
ATOM 713 C CA . MET A 1 93 ? 14.208 -5.911 -7.338 1.00 85.31 93 MET A CA 1
ATOM 714 C C . MET A 1 93 ? 14.039 -7.377 -6.940 1.00 85.31 93 MET A C 1
ATOM 716 O O . MET A 1 93 ? 13.333 -8.124 -7.617 1.00 85.31 93 MET A O 1
ATOM 720 N N . GLU A 1 94 ? 14.586 -7.772 -5.792 1.00 84.81 94 GLU A N 1
ATOM 721 C CA . GLU A 1 94 ? 14.411 -9.120 -5.253 1.00 84.81 94 GLU A CA 1
ATOM 722 C C . GLU A 1 94 ? 12.940 -9.417 -4.911 1.00 84.81 94 GLU A C 1
ATOM 724 O O . GLU A 1 94 ? 12.430 -10.514 -5.168 1.00 84.81 94 GLU A O 1
ATOM 729 N N . VAL A 1 95 ? 12.208 -8.424 -4.396 1.00 83.62 95 VAL A N 1
ATOM 730 C CA . VAL A 1 95 ? 10.760 -8.532 -4.174 1.00 83.62 95 VAL A CA 1
ATOM 731 C C . VAL A 1 95 ? 10.011 -8.716 -5.497 1.00 83.62 95 VAL A C 1
ATOM 733 O O . VAL A 1 95 ? 9.195 -9.635 -5.613 1.00 83.62 95 VAL A O 1
ATOM 736 N N . LEU A 1 96 ? 10.299 -7.895 -6.509 1.00 78.56 96 LEU A N 1
ATOM 737 C CA . LEU A 1 96 ? 9.693 -8.005 -7.838 1.00 78.56 96 LEU A CA 1
ATOM 738 C C . LEU A 1 96 ? 9.974 -9.382 -8.460 1.00 78.56 96 LEU A C 1
ATOM 740 O O . LEU A 1 96 ? 9.055 -10.019 -8.982 1.00 78.56 96 LEU A O 1
ATOM 744 N N . ARG A 1 97 ? 11.201 -9.896 -8.323 1.00 84.06 97 ARG A N 1
ATOM 745 C CA . ARG A 1 97 ? 11.596 -11.245 -8.752 1.00 84.06 97 ARG A CA 1
ATOM 746 C C . ARG A 1 97 ? 10.803 -12.334 -8.044 1.00 84.06 97 ARG A C 1
ATOM 748 O O . ARG A 1 97 ? 10.270 -13.241 -8.682 1.00 84.06 97 ARG A O 1
ATOM 755 N N . ARG A 1 98 ? 10.666 -12.242 -6.718 1.00 81.62 98 ARG A N 1
ATOM 756 C CA . ARG A 1 98 ? 9.911 -13.207 -5.898 1.00 81.62 98 ARG A CA 1
ATOM 757 C C . ARG A 1 98 ? 8.435 -13.305 -6.297 1.00 81.62 98 ARG A C 1
ATOM 759 O O . ARG A 1 98 ? 7.815 -14.354 -6.071 1.00 81.62 98 ARG A O 1
ATOM 766 N N . TYR A 1 99 ? 7.888 -12.230 -6.860 1.00 73.19 99 TYR A N 1
ATOM 767 C CA . TYR A 1 99 ? 6.527 -12.152 -7.389 1.00 73.19 99 TYR A CA 1
ATOM 768 C C . TYR A 1 99 ? 6.442 -12.325 -8.915 1.00 73.19 99 TYR A C 1
ATOM 770 O O . TYR A 1 99 ? 5.362 -12.166 -9.478 1.00 73.19 99 TYR A O 1
ATOM 778 N N . GLY A 1 100 ? 7.551 -12.682 -9.572 1.00 71.19 100 GLY A N 1
ATOM 779 C CA . GLY A 1 100 ? 7.617 -12.978 -11.004 1.00 71.19 100 GLY A CA 1
ATOM 780 C C . GLY A 1 100 ? 7.437 -11.764 -11.918 1.00 71.19 100 GLY A C 1
ATOM 781 O O . GLY A 1 100 ? 7.120 -11.941 -13.093 1.00 71.19 100 GLY A O 1
ATOM 782 N N . LEU A 1 101 ? 7.591 -10.544 -11.391 1.00 71.56 101 LEU A N 1
ATOM 783 C CA . LEU A 1 101 ? 7.590 -9.305 -12.180 1.00 71.56 101 LEU A CA 1
ATOM 784 C C . LEU A 1 101 ? 8.930 -9.049 -12.865 1.00 71.56 101 LEU A C 1
ATOM 786 O O . LEU A 1 101 ? 8.949 -8.399 -13.903 1.00 71.56 101 LEU A O 1
ATOM 790 N N . LEU A 1 102 ? 10.012 -9.574 -12.292 1.00 72.75 102 LEU A N 1
ATOM 791 C CA . LEU A 1 102 ? 11.329 -9.627 -12.914 1.00 72.75 102 LEU A CA 1
ATOM 792 C C . LEU A 1 102 ? 11.772 -11.081 -13.035 1.00 72.75 102 LEU A C 1
ATOM 794 O O . LEU A 1 102 ? 11.556 -11.897 -12.131 1.00 72.75 102 LEU A O 1
ATOM 798 N N . LYS A 1 103 ? 12.409 -11.405 -14.152 1.00 79.94 103 LYS A N 1
ATOM 799 C CA . LYS A 1 103 ? 13.129 -12.663 -14.330 1.00 79.94 103 LYS A CA 1
ATOM 800 C C . LYS A 1 103 ? 14.473 -12.606 -13.599 1.00 79.94 103 LYS A C 1
ATOM 802 O O . LYS A 1 103 ? 15.005 -11.516 -13.405 1.00 79.94 103 LYS A O 1
ATOM 807 N N . PRO A 1 104 ? 15.049 -13.756 -13.206 1.00 81.88 104 PRO A N 1
ATOM 808 C CA . PRO A 1 104 ? 16.375 -13.789 -12.591 1.00 81.88 104 PRO A CA 1
ATOM 809 C C . PRO A 1 104 ? 17.437 -13.063 -13.424 1.00 81.88 104 PRO A C 1
ATOM 811 O O . PRO A 1 104 ? 18.208 -12.292 -12.871 1.00 81.88 104 PRO A O 1
ATOM 814 N N . GLU A 1 105 ? 17.414 -13.238 -14.747 1.00 84.12 105 GLU A N 1
ATOM 815 C CA . GLU A 1 105 ? 18.384 -12.614 -15.651 1.00 84.12 105 GLU A CA 1
ATOM 816 C C . GLU A 1 105 ? 18.212 -11.086 -15.712 1.00 84.12 105 GLU A C 1
ATOM 818 O O . GLU A 1 105 ? 19.194 -10.356 -15.766 1.00 84.12 105 GLU A O 1
ATOM 823 N N . GLU A 1 106 ? 16.970 -10.592 -15.627 1.00 79.75 106 GLU A N 1
ATOM 824 C CA . GLU A 1 106 ? 16.668 -9.151 -15.585 1.00 79.75 106 GLU A CA 1
ATOM 825 C C . GLU A 1 106 ? 17.166 -8.518 -14.274 1.00 79.75 106 GLU A C 1
ATOM 827 O O . GLU A 1 106 ? 17.597 -7.368 -14.270 1.00 79.75 106 GLU A O 1
ATOM 832 N N . VAL A 1 107 ? 17.139 -9.261 -13.160 1.00 82.69 107 VAL A N 1
ATOM 833 C CA . VAL A 1 107 ? 17.720 -8.801 -11.889 1.00 82.69 107 VAL A CA 1
ATOM 834 C C . VAL A 1 107 ? 19.238 -8.714 -11.992 1.00 82.69 107 VAL A C 1
ATOM 836 O O . VAL A 1 107 ? 19.787 -7.679 -11.638 1.00 82.69 107 VAL A O 1
ATOM 839 N N . GLU A 1 108 ? 19.904 -9.747 -12.515 1.00 84.62 108 GLU A N 1
ATOM 840 C CA . GLU A 1 108 ? 21.366 -9.757 -12.682 1.00 84.62 108 GLU A CA 1
ATOM 841 C C . GLU A 1 108 ? 21.856 -8.612 -13.590 1.00 84.62 108 GLU A C 1
ATOM 843 O O . GLU A 1 108 ? 22.849 -7.951 -13.276 1.00 84.62 108 GLU A O 1
ATOM 848 N N . GLU A 1 109 ? 21.148 -8.338 -14.692 1.00 83.81 109 GLU A N 1
ATOM 849 C CA . GLU A 1 109 ? 21.456 -7.220 -15.595 1.00 83.81 109 GLU A CA 1
ATOM 850 C C . GLU A 1 109 ? 21.316 -5.863 -14.890 1.00 83.81 109 GLU A C 1
ATOM 852 O O . GLU A 1 109 ? 22.244 -5.052 -14.908 1.00 83.81 109 GLU A O 1
ATOM 857 N N . LEU A 1 110 ? 20.191 -5.635 -14.209 1.00 82.06 110 LEU A N 1
ATOM 858 C CA . LEU A 1 110 ? 19.939 -4.394 -13.476 1.00 82.06 110 LEU A CA 1
ATOM 859 C C . LEU A 1 110 ? 20.916 -4.205 -12.299 1.00 82.06 110 LEU A C 1
ATOM 861 O O . LEU A 1 110 ? 21.330 -3.080 -12.025 1.00 82.06 110 LEU A O 1
ATOM 865 N N . GLU A 1 111 ? 21.323 -5.277 -11.612 1.00 84.19 111 GLU A N 1
ATOM 866 C CA . GLU A 1 111 ? 22.347 -5.225 -10.559 1.00 84.19 111 GLU A CA 1
ATOM 867 C C . GLU A 1 111 ? 23.696 -4.737 -11.107 1.00 84.19 111 GLU A C 1
ATOM 869 O O . GLU A 1 111 ? 24.337 -3.874 -10.498 1.00 84.19 111 GLU A O 1
ATOM 874 N N . ALA A 1 112 ? 24.102 -5.238 -12.277 1.00 84.25 112 ALA A N 1
ATOM 875 C CA . ALA A 1 112 ? 25.331 -4.818 -12.945 1.00 84.25 112 ALA A CA 1
ATOM 876 C C . ALA A 1 112 ? 25.267 -3.356 -13.425 1.00 84.25 112 ALA A C 1
ATOM 878 O O . ALA A 1 112 ? 26.247 -2.614 -13.308 1.00 84.25 112 ALA A O 1
ATOM 879 N N . GLU A 1 113 ? 24.114 -2.910 -13.931 1.00 82.31 113 GLU A N 1
ATOM 880 C CA . GLU A 1 113 ? 23.899 -1.507 -14.306 1.00 82.31 113 GLU A CA 1
ATOM 881 C C . GLU A 1 113 ? 23.984 -0.579 -13.081 1.00 82.31 113 GLU A C 1
ATOM 883 O O . GLU A 1 113 ? 24.661 0.455 -13.116 1.00 82.31 113 GLU A O 1
ATOM 888 N N . LEU A 1 114 ? 23.382 -0.984 -11.958 1.00 82.12 114 LEU A N 1
ATOM 889 C CA . LEU A 1 114 ? 23.340 -0.208 -10.718 1.00 82.12 114 LEU A CA 1
ATOM 890 C C . LEU A 1 114 ? 24.699 -0.029 -10.036 1.00 82.12 114 LEU A C 1
ATOM 892 O O . LEU A 1 114 ? 24.872 0.941 -9.285 1.00 82.12 114 LEU A O 1
ATOM 896 N N . GLU A 1 115 ? 25.685 -0.891 -10.299 1.00 79.44 115 GLU A N 1
ATOM 897 C CA . GLU A 1 115 ? 27.043 -0.743 -9.757 1.00 79.44 115 GLU A CA 1
ATOM 898 C C . GLU A 1 115 ? 27.604 0.659 -10.064 1.00 79.44 115 GLU A C 1
ATOM 900 O O . GLU A 1 115 ? 28.157 1.329 -9.184 1.00 79.44 115 GLU A O 1
ATOM 905 N N . ASN A 1 116 ? 27.322 1.175 -11.264 1.00 78.56 116 ASN A N 1
ATOM 906 C CA . ASN A 1 116 ? 27.873 2.435 -11.764 1.00 78.56 116 ASN A CA 1
ATOM 907 C C . ASN A 1 116 ? 26.967 3.666 -11.551 1.00 78.56 116 ASN A C 1
ATOM 909 O O . ASN A 1 116 ? 27.443 4.798 -11.670 1.00 78.56 116 ASN A O 1
ATOM 913 N N . VAL A 1 117 ? 25.690 3.487 -11.195 1.00 78.75 117 VAL A N 1
ATOM 914 C CA . VAL A 1 117 ? 24.717 4.591 -11.059 1.00 78.75 117 VAL A CA 1
ATOM 915 C C . VAL A 1 117 ? 24.837 5.266 -9.697 1.00 78.75 117 VAL A C 1
ATOM 917 O O . VAL A 1 117 ? 24.389 4.721 -8.706 1.00 78.75 117 VAL A O 1
ATOM 920 N N . ASN A 1 118 ? 25.393 6.471 -9.594 1.00 76.00 118 ASN A N 1
ATOM 921 C CA . ASN A 1 118 ? 25.419 7.214 -8.317 1.00 76.00 118 ASN A CA 1
ATOM 922 C C . ASN A 1 118 ? 24.491 8.438 -8.300 1.00 76.00 118 ASN A C 1
ATOM 924 O O . ASN A 1 118 ? 24.463 9.169 -7.306 1.00 76.00 118 ASN A O 1
ATOM 928 N N . ASP A 1 119 ? 23.742 8.668 -9.380 1.00 84.12 119 ASP A N 1
ATOM 929 C CA . ASP A 1 119 ? 22.786 9.766 -9.457 1.00 84.12 119 ASP A CA 1
ATOM 930 C C . ASP A 1 119 ? 21.564 9.477 -8.573 1.00 84.12 119 ASP A C 1
ATOM 932 O O . ASP A 1 119 ? 20.865 8.474 -8.711 1.00 84.12 119 ASP A O 1
ATOM 936 N N . VAL A 1 120 ? 21.314 10.377 -7.626 1.00 82.69 120 VAL A N 1
ATOM 937 C CA . VAL A 1 120 ? 20.229 10.248 -6.649 1.00 82.69 120 VAL A CA 1
ATOM 938 C C . VAL A 1 120 ? 18.853 10.316 -7.312 1.00 82.69 120 VAL A C 1
ATOM 940 O O . VAL A 1 120 ? 17.945 9.617 -6.873 1.00 82.69 120 VAL A O 1
ATOM 943 N N . ASN A 1 121 ? 18.675 11.147 -8.339 1.00 79.56 121 ASN A N 1
ATOM 944 C CA . ASN A 1 121 ? 17.385 11.301 -9.009 1.00 79.56 121 ASN A CA 1
ATOM 945 C C . ASN A 1 121 ? 17.068 10.077 -9.869 1.00 79.56 121 ASN A C 1
ATOM 947 O O . ASN A 1 121 ? 15.919 9.638 -9.902 1.00 79.56 121 ASN A O 1
ATOM 951 N N . GLU A 1 122 ? 18.081 9.502 -10.516 1.00 82.88 122 GLU A N 1
ATOM 952 C CA . GLU A 1 122 ? 17.945 8.252 -11.265 1.00 82.88 122 GLU A CA 1
ATOM 953 C C . GLU A 1 122 ? 17.530 7.098 -10.340 1.00 82.88 122 GLU A C 1
ATOM 955 O O . GLU A 1 122 ? 16.533 6.421 -10.598 1.00 82.88 122 GLU A O 1
ATOM 960 N N . LEU A 1 123 ? 18.204 6.950 -9.194 1.00 84.38 123 LEU A N 1
ATOM 961 C CA . LEU A 1 123 ? 17.867 5.930 -8.195 1.00 84.38 123 LEU A CA 1
ATOM 962 C C . LEU A 1 123 ? 16.464 6.127 -7.601 1.00 84.38 123 LEU A C 1
ATOM 964 O O . LEU A 1 123 ? 15.722 5.159 -7.447 1.00 84.38 123 LEU A O 1
ATOM 968 N N . LEU A 1 124 ? 16.068 7.368 -7.293 1.00 81.12 124 LEU A N 1
ATOM 969 C CA . LEU A 1 124 ? 14.712 7.668 -6.814 1.00 81.12 124 LEU A CA 1
ATOM 970 C C . LEU A 1 124 ? 13.649 7.334 -7.866 1.00 81.12 124 LEU A C 1
ATOM 972 O O . LEU A 1 124 ? 12.615 6.763 -7.529 1.00 81.12 124 LEU A O 1
ATOM 976 N N . THR A 1 125 ? 13.914 7.639 -9.137 1.00 82.06 125 THR A N 1
ATOM 977 C CA . THR A 1 125 ? 13.005 7.314 -10.246 1.00 82.06 125 THR A CA 1
ATOM 978 C C . THR A 1 125 ? 12.826 5.803 -10.377 1.00 82.06 125 THR A C 1
ATOM 980 O O . THR A 1 125 ? 11.696 5.325 -10.483 1.00 82.06 125 THR A O 1
ATOM 983 N N . ALA A 1 126 ? 13.917 5.038 -10.292 1.00 83.62 126 ALA A N 1
ATOM 984 C CA . ALA A 1 126 ? 13.872 3.580 -10.332 1.00 83.62 126 ALA A CA 1
ATOM 985 C C . ALA A 1 126 ? 13.097 2.983 -9.141 1.00 83.62 126 ALA A C 1
ATOM 987 O O . ALA A 1 126 ? 12.245 2.115 -9.334 1.00 83.62 126 ALA A O 1
ATOM 988 N N . ILE A 1 127 ? 13.323 3.489 -7.921 1.00 84.88 127 ILE A N 1
ATOM 989 C CA . ILE A 1 127 ? 12.578 3.080 -6.717 1.00 84.88 127 ILE A CA 1
ATOM 990 C C . ILE A 1 127 ? 11.079 3.358 -6.879 1.00 84.88 127 ILE A C 1
ATOM 992 O O . ILE A 1 127 ? 10.254 2.477 -6.630 1.00 84.88 127 ILE A O 1
ATOM 996 N N . ASN A 1 128 ? 10.716 4.558 -7.337 1.00 82.06 128 ASN A N 1
ATOM 997 C CA . ASN A 1 128 ? 9.320 4.936 -7.551 1.00 82.06 128 ASN A CA 1
ATOM 998 C C . ASN A 1 128 ? 8.655 4.051 -8.615 1.00 82.06 128 ASN A C 1
ATOM 1000 O O . ASN A 1 128 ? 7.531 3.585 -8.415 1.00 82.06 128 ASN A O 1
ATOM 1004 N N . GLY A 1 129 ? 9.370 3.747 -9.703 1.00 80.06 129 GLY A N 1
ATOM 1005 C CA . GLY A 1 129 ? 8.919 2.805 -10.724 1.00 80.06 129 GLY A CA 1
ATOM 1006 C C . GLY A 1 129 ? 8.672 1.402 -10.162 1.00 80.06 129 GLY A C 1
ATOM 1007 O O . GLY A 1 129 ? 7.613 0.820 -10.403 1.00 80.06 129 GLY A O 1
ATOM 1008 N N . ALA A 1 130 ? 9.597 0.881 -9.350 1.00 83.94 130 ALA A N 1
ATOM 1009 C CA . ALA A 1 130 ? 9.463 -0.428 -8.713 1.00 83.94 130 ALA A CA 1
ATOM 1010 C C . ALA A 1 130 ? 8.253 -0.498 -7.761 1.00 83.94 130 ALA A C 1
ATOM 1012 O O . ALA A 1 130 ? 7.494 -1.473 -7.793 1.00 83.94 130 ALA A O 1
ATOM 1013 N N . TYR A 1 131 ? 8.012 0.554 -6.969 1.00 84.25 131 TYR A N 1
ATOM 1014 C CA . TYR A 1 131 ? 6.802 0.661 -6.150 1.00 84.25 131 TYR A CA 1
ATOM 1015 C C . TYR A 1 131 ? 5.523 0.646 -6.996 1.00 84.25 131 TYR A C 1
ATOM 1017 O O . TYR A 1 131 ? 4.589 -0.094 -6.675 1.00 84.25 131 TYR A O 1
ATOM 1025 N N . GLY A 1 132 ? 5.490 1.393 -8.103 1.00 83.75 132 GLY A N 1
ATOM 1026 C CA . GLY A 1 132 ? 4.354 1.410 -9.028 1.00 83.75 132 GLY A CA 1
ATOM 1027 C C . GLY A 1 132 ? 4.076 0.049 -9.680 1.00 83.75 132 GLY A C 1
ATOM 1028 O O . GLY A 1 132 ? 2.914 -0.357 -9.805 1.00 83.75 132 GLY A O 1
ATOM 1029 N N . MET A 1 133 ? 5.123 -0.701 -10.042 1.00 81.38 133 MET A N 1
ATOM 1030 C CA . MET A 1 133 ? 4.989 -2.061 -10.582 1.00 81.38 133 MET A CA 1
ATOM 1031 C C . MET A 1 133 ? 4.385 -3.020 -9.553 1.00 81.38 133 MET A C 1
ATOM 1033 O O . MET A 1 133 ? 3.427 -3.737 -9.861 1.00 81.38 133 MET A O 1
ATOM 1037 N N . LEU A 1 134 ? 4.894 -3.002 -8.317 1.00 82.94 134 LEU A N 1
ATOM 1038 C CA . LEU A 1 134 ? 4.375 -3.847 -7.244 1.00 82.94 134 LEU A CA 1
ATOM 1039 C C . LEU A 1 134 ? 2.919 -3.489 -6.908 1.00 82.94 134 LEU A C 1
ATOM 1041 O O . LEU A 1 134 ? 2.080 -4.382 -6.793 1.00 82.94 134 LEU A O 1
ATOM 1045 N N . ALA A 1 135 ? 2.586 -2.199 -6.836 1.00 88.06 135 ALA A N 1
ATOM 1046 C CA . ALA A 1 135 ? 1.215 -1.746 -6.618 1.00 88.06 135 ALA A CA 1
ATOM 1047 C C . ALA A 1 135 ? 0.255 -2.214 -7.719 1.00 88.06 135 ALA A C 1
ATOM 1049 O O . ALA A 1 135 ? -0.846 -2.689 -7.436 1.00 88.06 135 ALA A O 1
ATOM 1050 N N . SER A 1 136 ? 0.682 -2.131 -8.981 1.00 82.81 136 SER A N 1
ATOM 1051 C CA . SER A 1 136 ? -0.110 -2.581 -10.129 1.00 82.81 136 SER A CA 1
ATOM 1052 C C . SER A 1 136 ? -0.420 -4.077 -10.056 1.00 82.81 136 SER A C 1
ATOM 1054 O O . SER A 1 136 ? -1.547 -4.496 -10.341 1.00 82.81 136 SER A O 1
ATOM 1056 N N . LEU A 1 137 ? 0.553 -4.886 -9.630 1.00 81.81 137 LEU A N 1
ATOM 1057 C CA . LEU A 1 137 ? 0.347 -6.312 -9.397 1.00 81.81 137 LEU A CA 1
ATOM 1058 C C . LEU A 1 137 ? -0.639 -6.560 -8.251 1.00 81.81 137 LEU A C 1
ATOM 1060 O O . LEU A 1 137 ? -1.587 -7.329 -8.421 1.00 81.81 137 LEU A O 1
ATOM 1064 N N . LEU A 1 138 ? -0.457 -5.881 -7.115 1.00 87.25 138 LEU A N 1
ATOM 1065 C CA . LEU A 1 138 ? -1.344 -6.014 -5.959 1.00 87.25 138 LEU A CA 1
ATOM 1066 C C . LEU A 1 138 ? -2.786 -5.636 -6.300 1.00 87.25 138 LEU A C 1
ATOM 1068 O O . LEU A 1 138 ? -3.692 -6.390 -5.959 1.00 87.25 138 LEU A O 1
ATOM 1072 N N . HIS A 1 139 ? -3.016 -4.550 -7.041 1.00 88.69 139 HIS A N 1
ATOM 1073 C CA . HIS A 1 139 ? -4.352 -4.179 -7.511 1.00 88.69 139 HIS A CA 1
ATOM 1074 C C . HIS A 1 139 ? -5.007 -5.275 -8.353 1.00 88.69 139 HIS A C 1
ATOM 1076 O O . HIS A 1 139 ? -6.178 -5.606 -8.150 1.00 88.69 139 HIS A O 1
ATOM 1082 N N . ARG A 1 140 ? -4.263 -5.866 -9.291 1.00 85.38 140 ARG A N 1
ATOM 1083 C CA . ARG A 1 140 ? -4.799 -6.927 -10.153 1.00 85.38 140 ARG A CA 1
ATOM 1084 C C . ARG A 1 140 ? -5.169 -8.173 -9.372 1.00 85.38 140 ARG A C 1
ATOM 1086 O O . ARG A 1 140 ? -6.250 -8.706 -9.612 1.00 85.38 140 ARG A O 1
ATOM 1093 N N . VAL A 1 141 ? -4.306 -8.593 -8.448 1.00 83.81 141 VAL A N 1
ATOM 1094 C CA . VAL A 1 141 ? -4.567 -9.731 -7.561 1.00 83.81 141 VAL A CA 1
ATOM 1095 C C . VAL A 1 141 ? -5.766 -9.431 -6.672 1.00 83.81 141 VAL A C 1
ATOM 1097 O O . VAL A 1 141 ? -6.690 -10.237 -6.617 1.00 83.81 141 VAL A O 1
ATOM 1100 N N . ALA A 1 142 ? -5.785 -8.266 -6.018 1.00 89.44 142 ALA A N 1
ATOM 1101 C CA . ALA A 1 142 ? -6.831 -7.867 -5.084 1.00 89.44 142 ALA A CA 1
ATOM 1102 C C . ALA A 1 142 ? -8.218 -7.930 -5.721 1.00 89.44 142 ALA A C 1
ATOM 1104 O O . ALA A 1 142 ? -9.146 -8.506 -5.159 1.00 89.44 142 ALA A O 1
ATOM 1105 N N . CYS A 1 143 ? -8.354 -7.374 -6.923 1.00 88.44 143 CYS A N 1
ATOM 1106 C CA . CYS A 1 143 ? -9.640 -7.247 -7.596 1.00 88.44 143 CYS A CA 1
ATOM 1107 C C . CYS A 1 143 ? -10.187 -8.558 -8.177 1.00 88.44 143 CYS A C 1
ATOM 1109 O O . CYS A 1 143 ? -11.320 -8.575 -8.657 1.00 88.44 143 CYS A O 1
ATOM 1111 N N . GLU A 1 144 ? -9.423 -9.650 -8.102 1.00 87.25 144 GLU A N 1
ATOM 1112 C CA . GLU A 1 144 ? -9.894 -11.011 -8.379 1.00 87.25 144 GLU A CA 1
ATOM 1113 C C . GLU A 1 144 ? -10.241 -11.805 -7.113 1.00 87.25 144 GLU A C 1
ATOM 1115 O O . GLU A 1 144 ? -10.843 -12.871 -7.209 1.00 87.25 144 GLU A O 1
ATOM 1120 N N . GLN A 1 145 ? -9.908 -11.301 -5.922 1.00 84.44 145 GLN A N 1
ATOM 1121 C CA . GLN A 1 145 ? -10.182 -12.005 -4.669 1.00 84.44 145 GLN A CA 1
ATOM 1122 C C . GLN A 1 145 ? -11.676 -12.027 -4.366 1.00 84.44 145 GLN A C 1
ATOM 1124 O O . GLN A 1 145 ? -12.320 -10.977 -4.369 1.00 84.44 145 GLN A O 1
ATOM 1129 N N . GLU A 1 146 ? -12.225 -13.198 -4.042 1.00 86.81 146 GLU A N 1
ATOM 1130 C CA . GLU A 1 146 ? -13.608 -13.341 -3.563 1.00 86.81 146 GLU A CA 1
ATOM 1131 C C . GLU A 1 146 ? -13.762 -12.873 -2.108 1.00 86.81 146 GLU A C 1
ATOM 1133 O O . GLU A 1 146 ? -14.760 -12.234 -1.764 1.00 86.81 146 GLU A O 1
ATOM 1138 N N . ASP A 1 147 ? -12.754 -13.135 -1.268 1.00 88.25 147 ASP A N 1
ATOM 1139 C CA . ASP A 1 147 ? -12.726 -12.675 0.119 1.00 88.25 147 ASP A CA 1
ATOM 1140 C C . ASP A 1 147 ? -12.586 -11.146 0.169 1.00 88.25 147 ASP A C 1
ATOM 1142 O O . ASP A 1 147 ? -11.636 -10.554 -0.351 1.00 88.25 147 ASP A O 1
ATOM 1146 N N . THR A 1 148 ? -13.559 -10.495 0.808 1.00 90.19 148 THR A N 1
ATOM 1147 C CA . THR A 1 148 ? -13.629 -9.031 0.877 1.00 90.19 148 THR A CA 1
ATOM 1148 C C . THR A 1 148 ? -12.506 -8.439 1.725 1.00 90.19 148 THR A C 1
ATOM 1150 O O . THR A 1 148 ? -11.973 -7.394 1.363 1.00 90.19 148 THR A O 1
ATOM 1153 N N . ASN A 1 149 ? -12.096 -9.095 2.811 1.00 89.31 149 ASN A N 1
ATOM 1154 C CA . ASN A 1 149 ? -11.003 -8.601 3.645 1.00 89.31 149 ASN A CA 1
ATOM 1155 C C . ASN A 1 149 ? -9.672 -8.728 2.904 1.00 89.31 149 ASN A C 1
ATOM 1157 O O . ASN A 1 149 ? -8.905 -7.771 2.874 1.00 89.31 149 ASN A O 1
ATOM 1161 N N . VAL A 1 150 ? -9.431 -9.855 2.225 1.00 89.31 150 VAL A N 1
ATOM 1162 C CA . VAL A 1 150 ? -8.222 -10.023 1.401 1.00 89.31 150 VAL A CA 1
ATOM 1163 C C . VAL A 1 150 ? -8.187 -8.982 0.282 1.00 89.31 150 VAL A C 1
ATOM 1165 O O . VAL A 1 150 ? -7.172 -8.308 0.107 1.00 89.31 150 VAL A O 1
ATOM 1168 N N . ARG A 1 151 ? -9.306 -8.775 -0.426 1.00 92.31 151 ARG A N 1
ATOM 1169 C CA . ARG A 1 151 ? -9.429 -7.722 -1.445 1.00 92.31 151 ARG A CA 1
ATOM 1170 C C . ARG A 1 151 ? -9.078 -6.347 -0.877 1.00 92.31 151 ARG A C 1
ATOM 1172 O O . ARG A 1 151 ? -8.269 -5.637 -1.464 1.00 92.31 151 ARG A O 1
ATOM 1179 N N . TYR A 1 152 ? -9.673 -5.966 0.252 1.00 95.25 152 TYR A N 1
ATOM 1180 C CA . TYR A 1 152 ? -9.509 -4.625 0.818 1.00 95.25 152 TYR A CA 1
ATOM 1181 C C . TYR A 1 152 ? -8.079 -4.424 1.308 1.00 95.25 152 TYR A C 1
ATOM 1183 O O . TYR A 1 152 ? -7.467 -3.415 0.972 1.00 95.25 152 TYR A O 1
ATOM 1191 N N . SER A 1 153 ? -7.511 -5.397 2.026 1.00 94.19 153 SER A N 1
ATOM 1192 C CA . SER A 1 153 ? -6.121 -5.327 2.474 1.00 94.19 153 SER A CA 1
ATOM 1193 C C . SER A 1 153 ? -5.151 -5.175 1.304 1.00 94.19 153 SER A C 1
ATOM 1195 O O . SER A 1 153 ? -4.270 -4.319 1.360 1.00 94.19 153 SER A O 1
ATOM 1197 N N . LEU A 1 154 ? -5.310 -5.951 0.229 1.00 93.00 154 LEU A N 1
ATOM 1198 C CA . LEU A 1 154 ? -4.402 -5.874 -0.917 1.00 93.00 154 LEU A CA 1
ATOM 1199 C C . LEU A 1 154 ? -4.548 -4.566 -1.707 1.00 93.00 154 LEU A C 1
ATOM 1201 O O . LEU A 1 154 ? -3.532 -4.008 -2.117 1.00 93.00 154 LEU A O 1
ATOM 1205 N N . VAL A 1 155 ? -5.768 -4.038 -1.882 1.00 95.00 155 VAL A N 1
ATOM 1206 C CA . VAL A 1 155 ? -5.953 -2.704 -2.483 1.00 95.00 155 VAL A CA 1
ATOM 1207 C C . VAL A 1 155 ? -5.292 -1.630 -1.618 1.00 95.00 155 VAL A C 1
ATOM 1209 O O . VAL A 1 155 ? -4.564 -0.795 -2.137 1.00 95.00 155 VAL A O 1
ATOM 1212 N N . LEU A 1 156 ? -5.479 -1.669 -0.298 1.00 97.00 156 LEU A N 1
ATOM 1213 C CA . LEU A 1 156 ? -4.863 -0.699 0.611 1.00 97.00 156 LEU A CA 1
ATOM 1214 C C . LEU A 1 156 ? -3.326 -0.779 0.598 1.00 97.00 156 LEU A C 1
ATOM 1216 O O . LEU A 1 156 ? -2.663 0.252 0.652 1.00 97.00 156 LEU A O 1
ATOM 1220 N N . LEU A 1 157 ? -2.735 -1.972 0.459 1.00 94.44 157 LEU A N 1
ATOM 1221 C CA . LEU A 1 157 ? -1.284 -2.094 0.251 1.00 94.44 157 LEU A CA 1
ATOM 1222 C C . LEU A 1 157 ? -0.845 -1.490 -1.083 1.00 94.44 157 LEU A C 1
ATOM 1224 O O . LEU A 1 157 ? 0.168 -0.798 -1.127 1.00 94.44 157 LEU A O 1
ATOM 1228 N N . ALA A 1 158 ? -1.595 -1.727 -2.161 1.00 93.19 158 ALA A N 1
ATOM 1229 C CA . ALA A 1 158 ? -1.301 -1.121 -3.456 1.00 93.19 158 ALA A CA 1
ATOM 1230 C C . ALA A 1 158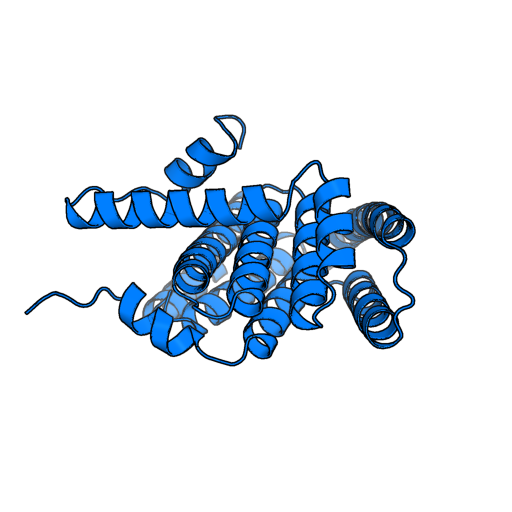 ? -1.328 0.414 -3.368 1.00 93.19 158 ALA A C 1
ATOM 1232 O O . ALA A 1 158 ? -0.397 1.071 -3.829 1.00 93.19 158 ALA A O 1
ATOM 1233 N N . GLU A 1 159 ? -2.331 0.981 -2.695 1.00 93.94 159 GLU A N 1
ATOM 1234 C CA . GLU A 1 159 ? -2.423 2.423 -2.454 1.00 93.94 159 GLU A CA 1
ATOM 1235 C C . GLU A 1 159 ? -1.279 2.953 -1.598 1.00 93.94 159 GLU A C 1
ATOM 1237 O O . GLU A 1 159 ? -0.755 4.030 -1.881 1.00 93.94 159 GLU A O 1
ATOM 1242 N N . SER A 1 160 ? -0.845 2.197 -0.587 1.00 94.50 160 SER A N 1
ATOM 1243 C CA . SER A 1 160 ? 0.336 2.560 0.194 1.00 94.50 160 SER A CA 1
ATOM 1244 C C . SER A 1 160 ? 1.559 2.723 -0.706 1.00 94.50 160 SER A C 1
ATOM 1246 O O . SER A 1 160 ? 2.249 3.733 -0.611 1.00 94.50 160 SER A O 1
ATOM 1248 N N . LEU A 1 161 ? 1.818 1.754 -1.585 1.00 91.00 161 LEU A N 1
ATOM 1249 C CA . LEU A 1 161 ? 2.984 1.760 -2.470 1.00 91.00 161 LEU A CA 1
ATOM 1250 C C . LEU A 1 161 ? 2.908 2.870 -3.524 1.00 91.00 161 LEU A C 1
ATOM 1252 O O . LEU A 1 161 ? 3.914 3.520 -3.801 1.00 91.00 161 LEU A O 1
ATOM 1256 N N . ILE A 1 162 ? 1.721 3.131 -4.078 1.00 90.56 162 ILE A N 1
ATOM 1257 C CA . ILE A 1 162 ? 1.519 4.251 -5.004 1.00 90.56 162 ILE A CA 1
ATOM 1258 C C . ILE A 1 162 ? 1.828 5.569 -4.303 1.00 90.56 162 ILE A C 1
ATOM 1260 O O . ILE A 1 162 ? 2.623 6.361 -4.801 1.00 90.56 162 ILE A O 1
ATOM 1264 N N . ASN A 1 163 ? 1.270 5.792 -3.117 1.00 89.88 163 ASN A N 1
ATOM 1265 C CA . ASN A 1 163 ? 1.523 7.026 -2.384 1.00 89.88 163 ASN A CA 1
ATOM 1266 C C . ASN A 1 163 ? 2.998 7.150 -1.971 1.00 89.88 163 ASN A C 1
ATOM 1268 O O . ASN A 1 163 ? 3.536 8.254 -1.999 1.00 89.88 163 ASN A O 1
ATOM 1272 N N . SER A 1 164 ? 3.691 6.039 -1.696 1.00 87.19 164 SER A N 1
ATOM 1273 C CA . SER A 1 164 ? 5.151 6.036 -1.538 1.00 87.19 164 SER A CA 1
ATOM 1274 C C . SER A 1 164 ? 5.874 6.477 -2.815 1.00 87.19 164 SER A C 1
ATOM 1276 O O . SER A 1 164 ? 6.747 7.337 -2.727 1.00 87.19 164 SER A O 1
ATOM 1278 N N . SER A 1 165 ? 5.488 5.970 -3.994 1.00 84.12 165 SER A N 1
ATOM 1279 C CA . SER A 1 165 ? 6.098 6.375 -5.277 1.00 84.12 165 SER A CA 1
ATOM 1280 C C . SER A 1 165 ? 5.886 7.853 -5.623 1.00 84.12 165 SER A C 1
ATOM 1282 O O . SER A 1 165 ? 6.692 8.442 -6.335 1.00 84.12 165 SER A O 1
ATOM 1284 N N . LEU A 1 166 ? 4.823 8.459 -5.089 1.00 82.50 166 LEU A N 1
ATOM 1285 C CA . LEU A 1 166 ? 4.480 9.868 -5.284 1.00 82.50 166 LEU A CA 1
ATOM 1286 C C . LEU A 1 166 ? 5.085 10.784 -4.204 1.00 82.50 166 LEU A C 1
ATOM 1288 O O . LEU A 1 166 ? 4.825 11.985 -4.189 1.00 82.50 166 LEU A O 1
ATOM 1292 N N . GLY A 1 167 ? 5.837 10.233 -3.244 1.00 80.31 167 GLY A N 1
ATOM 1293 C CA . GLY A 1 167 ? 6.353 10.987 -2.096 1.00 80.31 167 GLY A CA 1
ATOM 1294 C C . GLY A 1 167 ? 5.271 11.445 -1.103 1.00 80.31 167 GLY A C 1
ATOM 1295 O O . GLY A 1 167 ? 5.540 12.257 -0.218 1.00 80.31 167 GLY A O 1
ATOM 1296 N N . ALA A 1 168 ? 4.048 10.922 -1.212 1.00 87.56 168 ALA A N 1
ATOM 1297 C CA . ALA A 1 168 ? 2.930 11.204 -0.321 1.00 87.56 168 ALA A CA 1
ATOM 1298 C C . ALA A 1 168 ? 2.988 10.305 0.931 1.00 87.56 168 ALA A C 1
ATOM 1300 O O . ALA A 1 168 ? 2.163 9.411 1.133 1.00 87.56 168 ALA A O 1
ATOM 1301 N N . SER A 1 169 ? 3.973 10.548 1.800 1.00 87.50 169 SER A N 1
ATOM 1302 C CA . SER A 1 169 ? 4.306 9.659 2.925 1.00 87.50 169 SER A CA 1
ATOM 1303 C C . SER A 1 169 ? 3.165 9.434 3.924 1.00 87.50 169 SER A C 1
ATOM 1305 O O . SER A 1 169 ? 2.987 8.319 4.410 1.00 87.50 169 SER A O 1
ATOM 1307 N N . LEU A 1 170 ? 2.369 10.463 4.241 1.00 90.69 170 LEU A N 1
ATOM 1308 C CA . LEU A 1 170 ? 1.271 10.317 5.206 1.00 90.69 170 LEU A CA 1
ATOM 1309 C C . LEU A 1 170 ? 0.133 9.435 4.657 1.00 90.69 170 LEU A C 1
ATOM 1311 O O . LEU A 1 170 ? -0.237 8.484 5.348 1.00 90.69 170 LEU A O 1
ATOM 1315 N N . PRO A 1 171 ? -0.398 9.684 3.442 1.00 93.19 171 PRO A N 1
ATOM 1316 C CA . PRO A 1 171 ? -1.284 8.734 2.775 1.00 93.19 171 PRO A CA 1
ATOM 1317 C C . PRO A 1 171 ? -0.707 7.321 2.690 1.00 93.19 171 PRO A C 1
ATOM 1319 O O . PRO A 1 171 ? -1.416 6.372 3.012 1.00 93.19 171 PRO A O 1
ATOM 1322 N N . ALA A 1 172 ? 0.577 7.174 2.345 1.00 92.38 172 ALA A N 1
ATOM 1323 C CA . ALA A 1 172 ? 1.219 5.865 2.257 1.00 92.38 172 ALA A CA 1
ATOM 1324 C C . ALA A 1 172 ? 1.116 5.081 3.577 1.00 92.38 172 ALA A C 1
ATOM 1326 O O . ALA A 1 172 ? 0.577 3.975 3.606 1.00 92.38 172 ALA A O 1
ATOM 1327 N N . ILE A 1 173 ? 1.540 5.685 4.693 1.00 93.19 173 ILE A N 1
ATOM 1328 C CA . ILE A 1 173 ? 1.468 5.045 6.014 1.00 93.19 173 ILE A CA 1
ATOM 1329 C C . ILE A 1 173 ? 0.016 4.781 6.427 1.00 93.19 173 ILE A C 1
ATOM 1331 O O . ILE A 1 173 ? -0.289 3.697 6.923 1.00 93.19 173 ILE A O 1
ATOM 1335 N N . ALA A 1 174 ? -0.896 5.733 6.217 1.00 95.44 174 ALA A N 1
ATOM 1336 C CA . ALA A 1 174 ? -2.302 5.557 6.576 1.00 95.44 174 ALA A CA 1
ATOM 1337 C C . ALA A 1 174 ? -2.935 4.368 5.835 1.00 95.44 174 ALA A C 1
ATOM 1339 O O . ALA A 1 174 ? -3.639 3.566 6.451 1.00 95.44 174 ALA A O 1
ATOM 1340 N N . TYR A 1 175 ? -2.636 4.214 4.544 1.00 96.88 175 TYR A N 1
ATOM 1341 C CA . TYR A 1 175 ? -3.087 3.081 3.745 1.00 96.88 175 TYR A CA 1
ATOM 1342 C C . TYR A 1 175 ? -2.472 1.753 4.195 1.00 96.88 175 TYR A C 1
ATOM 1344 O O . TYR A 1 175 ? -3.190 0.759 4.322 1.00 96.88 175 TYR A O 1
ATOM 1352 N N . PHE A 1 176 ? -1.180 1.736 4.527 1.00 96.19 176 PHE A N 1
ATOM 1353 C CA . PHE A 1 176 ? -0.527 0.553 5.083 1.00 96.19 176 PHE A CA 1
ATOM 1354 C C . PHE A 1 176 ? -1.170 0.103 6.408 1.00 96.19 176 PHE A C 1
ATOM 1356 O O . PHE A 1 176 ? -1.572 -1.055 6.547 1.00 96.19 176 PHE A O 1
ATOM 1363 N N . LEU A 1 177 ? -1.358 1.025 7.360 1.00 96.88 177 LEU A N 1
ATOM 1364 C CA . LEU A 1 177 ? -2.017 0.731 8.638 1.00 96.88 177 LEU A CA 1
ATOM 1365 C C . LEU A 1 177 ? -3.478 0.298 8.447 1.00 96.88 177 LEU A C 1
ATOM 1367 O O . LEU A 1 177 ? -3.958 -0.604 9.135 1.00 96.88 177 LEU A O 1
ATOM 1371 N N . ALA A 1 178 ? -4.192 0.904 7.496 1.00 97.88 178 ALA A N 1
ATOM 1372 C CA . ALA A 1 178 ? -5.552 0.499 7.162 1.00 97.88 178 ALA A CA 1
ATOM 1373 C C . ALA A 1 178 ? -5.587 -0.936 6.613 1.00 97.88 178 ALA A C 1
ATOM 1375 O O . ALA A 1 178 ? -6.491 -1.700 6.959 1.00 97.88 178 ALA A O 1
ATOM 1376 N N . SER A 1 179 ? -4.594 -1.336 5.812 1.00 97.06 179 SER A N 1
ATOM 1377 C CA . SER A 1 179 ? -4.473 -2.715 5.334 1.00 97.06 179 SER A CA 1
ATOM 1378 C C . SER A 1 179 ? -4.288 -3.711 6.481 1.00 97.06 179 SER A C 1
ATOM 1380 O O . SER A 1 179 ? -4.999 -4.723 6.532 1.00 97.06 179 SER A O 1
ATOM 1382 N N . LEU A 1 180 ? -3.402 -3.391 7.434 1.00 95.00 180 LEU A N 1
ATOM 1383 C CA . LEU A 1 180 ? -3.198 -4.175 8.657 1.00 95.00 180 LEU A CA 1
ATOM 1384 C C . LEU A 1 180 ? -4.489 -4.298 9.470 1.00 95.00 180 LEU A C 1
ATOM 1386 O O . LEU A 1 180 ? -4.838 -5.390 9.921 1.00 95.00 180 LEU A O 1
ATOM 1390 N N . ALA A 1 181 ? -5.225 -3.195 9.622 1.00 96.62 181 ALA A N 1
ATOM 1391 C CA . ALA A 1 181 ? -6.507 -3.176 10.314 1.00 96.62 181 ALA A CA 1
ATOM 1392 C C . ALA A 1 181 ? -7.530 -4.119 9.663 1.00 96.62 181 ALA A C 1
ATOM 1394 O O . ALA A 1 181 ? -8.146 -4.924 10.363 1.00 96.62 181 ALA A O 1
ATOM 1395 N N . ILE A 1 182 ? -7.669 -4.093 8.333 1.00 95.62 182 ILE A N 1
ATOM 1396 C CA . ILE A 1 182 ? -8.544 -5.029 7.610 1.00 95.62 182 ILE A CA 1
ATOM 1397 C C . ILE A 1 182 ? -8.094 -6.481 7.791 1.00 95.62 182 ILE A C 1
ATOM 1399 O O . ILE A 1 182 ? -8.939 -7.340 8.043 1.00 95.62 182 ILE A O 1
ATOM 1403 N N . ALA A 1 183 ? -6.788 -6.756 7.728 1.00 90.56 183 ALA A N 1
ATOM 1404 C CA . ALA A 1 183 ? -6.253 -8.107 7.898 1.00 90.56 183 ALA A CA 1
ATOM 1405 C C . ALA A 1 183 ? -6.571 -8.691 9.289 1.00 90.56 183 ALA A C 1
ATOM 1407 O O . ALA A 1 183 ? -6.742 -9.900 9.430 1.00 90.56 183 ALA A O 1
ATOM 1408 N N . HIS A 1 184 ? -6.737 -7.830 10.298 1.00 90.19 184 HIS A N 1
ATOM 1409 C CA . HIS A 1 184 ? -7.179 -8.188 11.651 1.00 90.19 184 HIS A CA 1
ATOM 1410 C C . HIS A 1 184 ? -8.705 -8.106 11.852 1.00 90.19 184 HIS A C 1
ATOM 1412 O O . HIS A 1 184 ? -9.191 -8.191 12.979 1.00 90.19 184 HIS A O 1
ATOM 1418 N N . GLY A 1 185 ? -9.488 -7.909 10.788 1.00 91.25 185 GLY A N 1
ATOM 1419 C CA . GLY A 1 185 ? -10.950 -7.806 10.857 1.00 91.25 185 GLY A CA 1
ATOM 1420 C C . GLY A 1 185 ? -11.472 -6.489 11.448 1.00 91.25 185 GLY A C 1
ATOM 1421 O O . GLY A 1 185 ? -12.652 -6.385 11.780 1.00 91.25 185 GLY A O 1
ATOM 1422 N N . ARG A 1 186 ? -10.624 -5.464 11.572 1.00 95.38 186 ARG A N 1
ATOM 1423 C CA . ARG A 1 186 ? -10.933 -4.149 12.161 1.00 95.38 186 ARG A CA 1
ATOM 1424 C C . ARG A 1 186 ? -11.231 -3.101 11.093 1.00 95.38 186 ARG A C 1
ATOM 1426 O O . ARG A 1 186 ? -10.529 -2.101 10.934 1.00 95.38 186 ARG A O 1
ATOM 1433 N N . LYS A 1 187 ? -12.311 -3.331 10.343 1.00 95.94 187 LYS A N 1
ATOM 1434 C CA . LYS A 1 187 ? -12.767 -2.434 9.266 1.00 95.94 187 LYS A CA 1
ATOM 1435 C C . LYS A 1 187 ? -13.141 -1.032 9.755 1.00 95.94 187 LYS A C 1
ATOM 1437 O O . LYS A 1 187 ? -12.991 -0.066 9.010 1.00 95.94 187 LYS A O 1
ATOM 1442 N N . ASP A 1 188 ? -13.587 -0.912 11.001 1.00 96.44 188 ASP A N 1
ATOM 1443 C CA . ASP A 1 188 ? -13.852 0.360 11.673 1.00 96.44 188 ASP A CA 1
ATOM 1444 C C . ASP A 1 188 ? -12.593 1.240 11.746 1.00 96.44 188 ASP A C 1
ATOM 1446 O O . ASP A 1 188 ? -12.632 2.409 11.360 1.00 96.44 188 ASP A O 1
ATOM 1450 N N . ILE A 1 189 ? -11.461 0.652 12.146 1.00 98.00 189 ILE A N 1
ATOM 1451 C CA . ILE A 1 189 ? -10.165 1.336 12.228 1.00 98.00 189 ILE A CA 1
ATOM 1452 C C . ILE A 1 189 ? -9.657 1.699 10.834 1.00 98.00 189 ILE A C 1
ATOM 1454 O O . ILE A 1 189 ? -9.257 2.840 10.613 1.00 98.00 189 ILE A O 1
ATOM 1458 N N . ALA A 1 190 ? -9.732 0.769 9.877 1.00 97.81 190 ALA A N 1
ATOM 1459 C CA . ALA A 1 190 ? -9.336 1.029 8.494 1.00 97.81 190 ALA A CA 1
ATOM 1460 C C . ALA A 1 190 ? -10.118 2.201 7.880 1.00 97.81 190 ALA A C 1
ATOM 1462 O O . ALA A 1 190 ? -9.524 3.102 7.299 1.00 97.81 190 ALA A O 1
ATOM 1463 N N . THR A 1 191 ? -11.439 2.230 8.083 1.00 97.75 191 THR A N 1
ATOM 1464 C CA . THR A 1 191 ? -12.309 3.325 7.623 1.00 97.75 191 THR A CA 1
ATOM 1465 C C . THR A 1 191 ? -11.941 4.649 8.292 1.00 97.75 191 THR A C 1
ATOM 1467 O O . THR A 1 191 ? -11.929 5.696 7.647 1.00 97.75 191 THR A O 1
ATOM 1470 N N . GLY A 1 192 ? -11.629 4.621 9.592 1.00 97.56 192 GLY A N 1
ATOM 1471 C CA . GLY A 1 192 ? -11.153 5.796 10.314 1.00 97.56 192 GLY A CA 1
ATOM 1472 C C . GLY A 1 192 ? -9.858 6.352 9.719 1.00 97.56 192 GLY A C 1
ATOM 1473 O O . GLY A 1 192 ? -9.774 7.554 9.470 1.00 97.56 192 GLY A O 1
ATOM 1474 N N . LEU A 1 193 ? -8.880 5.482 9.453 1.00 97.56 193 LEU A N 1
ATOM 1475 C CA . LEU A 1 193 ? -7.582 5.846 8.881 1.00 97.56 193 LEU A CA 1
ATOM 1476 C C . LEU A 1 193 ? -7.714 6.430 7.468 1.00 97.56 193 LEU A C 1
ATOM 1478 O O . LEU A 1 193 ? -7.171 7.503 7.211 1.00 97.56 193 LEU A O 1
ATOM 1482 N N . THR A 1 194 ? -8.478 5.798 6.569 1.00 96.81 194 THR A N 1
ATOM 1483 C CA . THR A 1 194 ? -8.681 6.337 5.208 1.00 96.81 194 THR A CA 1
ATOM 1484 C C . THR A 1 194 ? -9.413 7.677 5.241 1.00 96.81 194 THR A C 1
ATOM 1486 O O . THR A 1 194 ? -9.042 8.618 4.542 1.00 96.81 194 THR A O 1
ATOM 1489 N N . LYS A 1 195 ? -10.390 7.838 6.141 1.00 96.50 195 LYS A N 1
ATOM 1490 C CA . LYS A 1 195 ? -11.116 9.105 6.284 1.00 96.50 195 LYS A CA 1
ATOM 1491 C C . LYS A 1 195 ? -10.206 10.256 6.721 1.00 96.50 195 LYS A C 1
ATOM 1493 O O . LYS A 1 195 ? -10.452 11.402 6.349 1.00 96.50 195 LYS A O 1
ATOM 1498 N N . LYS A 1 196 ? -9.149 9.981 7.493 1.00 95.00 196 LYS A N 1
ATOM 1499 C CA . LYS A 1 196 ? -8.178 11.004 7.922 1.00 95.00 196 LYS A CA 1
ATOM 1500 C C . LYS A 1 196 ? -7.342 11.570 6.788 1.00 95.00 196 LYS A C 1
ATOM 1502 O O . LYS A 1 196 ? -6.883 12.704 6.906 1.00 95.00 196 LYS A O 1
ATOM 1507 N N . ILE A 1 197 ? -7.187 10.814 5.708 1.00 93.12 197 ILE A N 1
ATOM 1508 C CA . ILE A 1 197 ? -6.512 11.263 4.490 1.00 93.12 197 ILE A CA 1
ATOM 1509 C C . ILE A 1 197 ? -7.498 11.739 3.413 1.00 93.12 197 ILE A C 1
ATOM 1511 O O . ILE A 1 197 ? -7.081 12.082 2.317 1.00 93.12 197 ILE A O 1
ATOM 1515 N N . GLY A 1 198 ? -8.788 11.848 3.753 1.00 92.56 198 GLY A N 1
ATOM 1516 C CA . GLY A 1 198 ? -9.825 12.390 2.874 1.00 92.56 198 GLY A CA 1
ATOM 1517 C C . GLY A 1 198 ? -10.538 11.355 2.005 1.00 92.56 198 GLY A C 1
ATOM 1518 O O . GLY A 1 198 ? -11.394 11.745 1.216 1.00 92.56 198 GLY A O 1
ATOM 1519 N N . ASP A 1 199 ? -10.245 10.066 2.185 1.00 93.75 199 ASP A N 1
ATOM 1520 C CA . ASP A 1 199 ? -10.768 8.996 1.340 1.00 93.75 199 ASP A CA 1
ATOM 1521 C C . ASP A 1 199 ? -11.854 8.159 2.024 1.00 93.75 199 ASP A C 1
ATOM 1523 O O . ASP A 1 199 ? -11.838 7.893 3.232 1.00 93.75 199 ASP A O 1
ATOM 1527 N N . ASP A 1 200 ? -12.798 7.691 1.211 1.00 95.50 200 ASP A N 1
ATOM 1528 C CA . ASP A 1 200 ? -13.790 6.696 1.602 1.00 95.50 200 ASP A CA 1
ATOM 1529 C C . ASP A 1 200 ? -13.313 5.296 1.197 1.00 95.50 200 ASP A C 1
ATOM 1531 O O . ASP A 1 200 ? -13.046 5.034 0.024 1.00 95.50 200 ASP A O 1
ATOM 1535 N N . LEU A 1 201 ? -13.210 4.390 2.174 1.00 95.19 201 LEU A N 1
ATOM 1536 C CA . LEU A 1 201 ? -12.663 3.046 1.977 1.00 95.19 201 LEU A CA 1
ATOM 1537 C C . LEU A 1 201 ? -13.419 2.257 0.895 1.00 95.19 201 LEU A C 1
ATOM 1539 O O . LEU A 1 201 ? -12.801 1.624 0.041 1.00 95.19 201 LEU A O 1
ATOM 1543 N N . GLU A 1 202 ? -14.751 2.290 0.924 1.00 94.62 202 GLU A N 1
ATOM 1544 C CA . GLU A 1 202 ? -15.603 1.521 0.010 1.00 94.62 202 GLU A CA 1
ATOM 1545 C C . GLU A 1 202 ? -15.498 2.042 -1.421 1.00 94.62 202 GLU A C 1
ATOM 1547 O O . GLU A 1 202 ? -15.313 1.277 -2.376 1.00 94.62 202 GLU A O 1
ATOM 1552 N N . GLN A 1 203 ? -15.601 3.362 -1.567 1.00 92.31 203 GLN A N 1
ATOM 1553 C CA . GLN A 1 203 ? -15.520 4.035 -2.852 1.00 92.31 203 GLN A CA 1
ATOM 1554 C C . GLN A 1 203 ? -14.133 3.865 -3.470 1.00 92.31 203 GLN A C 1
ATOM 1556 O O . GLN A 1 203 ? -14.034 3.560 -4.658 1.00 92.31 203 GLN A O 1
ATOM 1561 N N . MET A 1 204 ? -13.078 4.003 -2.668 1.00 92.31 204 MET A N 1
ATOM 1562 C CA . MET A 1 204 ? -11.691 3.840 -3.094 1.00 92.31 204 MET A CA 1
ATOM 1563 C C . MET A 1 204 ? -11.438 2.421 -3.620 1.00 92.31 204 MET A C 1
ATOM 1565 O O . MET A 1 204 ? -10.929 2.253 -4.734 1.00 92.31 204 MET A O 1
ATOM 1569 N N . VAL A 1 205 ? -11.852 1.386 -2.878 1.00 93.69 205 VAL A N 1
ATOM 1570 C CA . VAL A 1 205 ? -11.682 -0.010 -3.314 1.00 93.69 205 VAL A CA 1
ATOM 1571 C C . VAL A 1 205 ? -12.490 -0.290 -4.581 1.00 93.69 205 VAL A C 1
ATOM 1573 O O . VAL A 1 205 ? -11.974 -0.880 -5.535 1.00 93.69 205 VAL A O 1
ATOM 1576 N N . SER A 1 206 ? -13.736 0.185 -4.630 1.00 92.69 206 SER A N 1
ATOM 1577 C CA . SER A 1 206 ? -14.608 0.024 -5.798 1.00 92.69 206 SER A CA 1
ATOM 1578 C C . SER A 1 206 ? -14.032 0.700 -7.043 1.00 92.69 206 SER A C 1
ATOM 1580 O O . SER A 1 206 ? -14.039 0.109 -8.125 1.00 92.69 206 SER A O 1
ATOM 1582 N N . PHE A 1 207 ? -13.495 1.914 -6.895 1.00 89.44 207 PHE A N 1
ATOM 1583 C CA . PHE A 1 207 ? -12.850 2.654 -7.975 1.00 89.44 207 PHE A CA 1
ATOM 1584 C C . PHE A 1 207 ? -11.606 1.920 -8.480 1.00 89.44 207 PHE A C 1
ATOM 1586 O O . PHE A 1 207 ? -11.503 1.659 -9.678 1.00 89.44 207 PHE A O 1
ATOM 1593 N N . SER A 1 208 ? -10.718 1.504 -7.571 1.00 89.94 208 SER A N 1
ATOM 1594 C CA . SER A 1 208 ? -9.487 0.769 -7.898 1.00 89.94 208 SER A CA 1
ATOM 1595 C C . SER A 1 208 ? -9.788 -0.476 -8.737 1.00 89.94 208 SER A C 1
ATOM 1597 O O . SER A 1 208 ? -9.201 -0.687 -9.799 1.00 89.94 208 SER A O 1
ATOM 1599 N N . CYS A 1 209 ? -10.788 -1.264 -8.332 1.00 90.88 209 CYS A N 1
ATOM 1600 C CA . CYS A 1 209 ? -11.190 -2.445 -9.093 1.00 90.88 209 CYS A CA 1
ATOM 1601 C C . CYS A 1 209 ? -11.949 -2.133 -10.385 1.00 90.88 209 CYS A C 1
ATOM 1603 O O . CYS A 1 209 ? -11.835 -2.889 -11.355 1.00 90.88 209 CYS A O 1
ATOM 1605 N N . GLY A 1 210 ? -12.669 -1.013 -10.449 1.00 89.25 210 GLY A N 1
ATOM 1606 C CA . GLY A 1 210 ? -13.226 -0.489 -11.694 1.00 89.25 210 GLY A CA 1
ATOM 1607 C C . GLY A 1 210 ? -12.138 -0.173 -12.723 1.00 89.25 210 GLY A C 1
ATOM 1608 O O . GLY A 1 210 ? -12.245 -0.600 -13.875 1.00 89.25 210 GLY A O 1
ATOM 1609 N N . VAL A 1 211 ? -11.061 0.492 -12.294 1.00 87.19 211 VAL A N 1
ATOM 1610 C CA . VAL A 1 211 ? -9.896 0.816 -13.132 1.00 87.19 211 VAL A CA 1
ATOM 1611 C C . VAL A 1 211 ? -9.192 -0.453 -13.608 1.00 87.19 211 VAL A C 1
ATOM 1613 O O . VAL A 1 211 ? -8.967 -0.602 -14.807 1.00 87.19 211 VAL A O 1
ATOM 1616 N N . VAL A 1 212 ? -8.933 -1.421 -12.721 1.00 86.94 212 VAL A N 1
ATOM 1617 C CA . VAL A 1 212 ? -8.336 -2.718 -13.105 1.00 86.94 212 VAL A CA 1
ATOM 1618 C C . VAL A 1 212 ? -9.184 -3.436 -14.155 1.00 86.94 212 VAL A C 1
ATOM 1620 O O . VAL A 1 212 ? -8.657 -3.974 -15.130 1.00 86.94 212 VAL A O 1
ATOM 1623 N N . LYS A 1 213 ? -10.510 -3.442 -13.985 1.00 87.88 213 LYS A N 1
ATOM 1624 C CA . LYS A 1 213 ? -11.424 -4.069 -14.944 1.00 87.88 213 LYS A CA 1
ATOM 1625 C C . LYS A 1 213 ? -11.400 -3.360 -16.300 1.00 87.88 213 LYS A C 1
ATOM 1627 O O . LYS A 1 213 ? -11.421 -4.033 -17.331 1.00 87.88 213 LYS A O 1
ATOM 1632 N N . ALA A 1 214 ? -11.339 -2.029 -16.307 1.00 85.00 214 ALA A N 1
ATOM 1633 C CA . ALA A 1 214 ? -11.202 -1.244 -17.529 1.00 85.00 214 ALA A CA 1
ATOM 1634 C C . ALA A 1 214 ? -9.858 -1.513 -18.227 1.00 85.00 214 ALA A C 1
ATOM 1636 O O . ALA A 1 214 ? -9.844 -1.748 -19.434 1.00 85.00 214 ALA A O 1
ATOM 1637 N N . ALA A 1 215 ? -8.759 -1.572 -17.471 1.00 83.31 215 ALA A N 1
ATOM 1638 C CA . ALA A 1 215 ? -7.434 -1.899 -17.989 1.00 83.31 215 ALA A CA 1
ATOM 1639 C C . ALA A 1 215 ? -7.418 -3.280 -18.662 1.00 83.31 215 ALA A C 1
ATOM 1641 O O . ALA A 1 215 ? -7.079 -3.380 -19.837 1.00 83.31 215 ALA A O 1
ATOM 1642 N N . LYS A 1 216 ? -7.907 -4.327 -17.982 1.00 81.62 216 LYS A N 1
ATOM 1643 C CA . LYS A 1 216 ? -8.005 -5.685 -18.555 1.00 81.62 216 LYS A CA 1
ATOM 1644 C C . LYS A 1 216 ? -8.845 -5.733 -19.832 1.00 81.62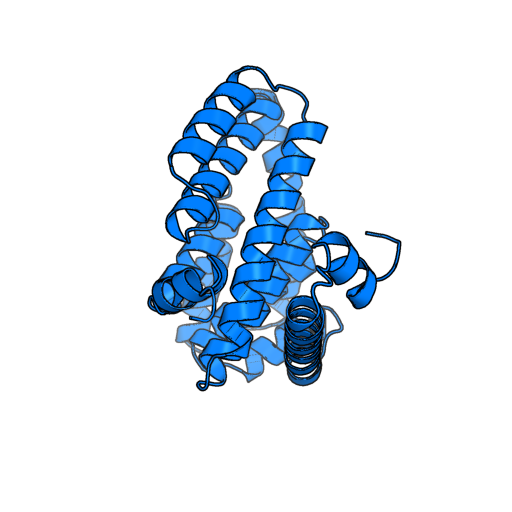 216 LYS A C 1
ATOM 1646 O O . LYS A 1 216 ? -8.536 -6.460 -20.773 1.00 81.62 216 LYS A O 1
ATOM 1651 N N . PHE A 1 217 ? -9.926 -4.957 -19.878 1.00 83.56 217 PHE A N 1
ATOM 1652 C CA . PHE A 1 217 ? -10.775 -4.867 -21.061 1.00 83.56 217 PHE A CA 1
ATOM 1653 C C . PHE A 1 217 ? -10.064 -4.215 -22.256 1.00 83.56 217 PHE A C 1
ATOM 1655 O O . PHE A 1 217 ? -10.237 -4.668 -23.389 1.00 83.56 217 PHE A O 1
ATOM 1662 N N . LEU A 1 218 ? -9.269 -3.170 -22.014 1.00 82.62 218 LEU A N 1
ATOM 1663 C CA . LEU A 1 218 ? -8.446 -2.518 -23.035 1.00 82.62 218 LEU A CA 1
ATOM 1664 C C . LEU A 1 218 ? -7.314 -3.438 -23.513 1.00 82.62 218 LEU A C 1
ATOM 1666 O O . LEU A 1 218 ? -7.113 -3.574 -24.720 1.00 82.62 218 LEU A O 1
ATOM 1670 N N . GLU A 1 219 ? -6.667 -4.157 -22.598 1.00 81.56 219 GLU A N 1
ATOM 1671 C CA . GLU A 1 219 ? -5.620 -5.139 -22.914 1.00 81.56 219 GLU A CA 1
ATOM 1672 C C . GLU A 1 219 ? -6.148 -6.261 -23.808 1.00 81.56 219 GLU A C 1
ATOM 1674 O O . GLU A 1 219 ? -5.516 -6.620 -24.800 1.00 81.56 219 GLU A O 1
ATOM 1679 N N . GLY A 1 220 ? -7.368 -6.743 -23.540 1.00 79.38 220 GLY A N 1
ATOM 1680 C CA . GLY A 1 220 ? -8.068 -7.702 -24.402 1.00 79.38 220 GLY A CA 1
ATOM 1681 C C . GLY A 1 220 ? -8.345 -7.191 -25.824 1.00 79.38 220 GLY A C 1
ATOM 1682 O O . GLY A 1 220 ? -8.754 -7.965 -26.689 1.00 79.38 220 GLY A O 1
ATOM 1683 N N . ARG A 1 221 ? -8.121 -5.899 -26.085 1.00 83.38 221 ARG A N 1
ATOM 1684 C CA . ARG A 1 221 ? -8.224 -5.249 -27.399 1.00 83.38 221 ARG A CA 1
ATOM 1685 C C . ARG A 1 221 ? -6.874 -4.793 -27.954 1.00 83.38 221 ARG A C 1
ATOM 1687 O O . ARG A 1 221 ? -6.851 -4.076 -28.951 1.00 83.38 221 ARG A O 1
ATOM 1694 N N . GLY A 1 222 ? -5.770 -5.205 -27.332 1.00 83.00 222 GLY A N 1
ATOM 1695 C CA . GLY A 1 222 ? -4.415 -4.814 -27.721 1.00 83.00 222 GLY A CA 1
ATOM 1696 C C . GLY A 1 222 ? -4.043 -3.383 -27.327 1.00 83.00 222 GLY A C 1
ATOM 1697 O O . GLY A 1 222 ? -3.079 -2.846 -27.865 1.00 83.00 222 GLY A O 1
ATOM 1698 N N . ILE A 1 223 ? -4.801 -2.756 -26.422 1.00 77.88 223 ILE A N 1
ATOM 1699 C CA . ILE A 1 223 ? -4.498 -1.433 -25.873 1.00 77.88 223 ILE A CA 1
ATOM 1700 C C . ILE A 1 223 ? -3.906 -1.638 -24.483 1.00 77.88 223 ILE A C 1
ATOM 1702 O O . ILE A 1 223 ? -4.607 -2.031 -23.553 1.00 77.88 223 ILE A O 1
ATOM 1706 N N . TYR A 1 224 ? -2.616 -1.362 -24.346 1.00 69.06 224 TYR A N 1
ATOM 1707 C CA . TYR A 1 224 ? -1.908 -1.472 -23.078 1.00 69.06 224 TYR A CA 1
ATOM 1708 C C . TYR A 1 224 ? -1.820 -0.087 -22.448 1.00 69.06 224 TYR A C 1
ATOM 1710 O O . TYR A 1 224 ? -1.268 0.830 -23.053 1.00 69.06 224 TYR A O 1
ATOM 1718 N N . LEU A 1 225 ? -2.399 0.061 -21.257 1.00 63.59 225 LEU A N 1
ATOM 1719 C CA . LEU A 1 225 ? -2.219 1.264 -20.451 1.00 63.59 225 LEU A CA 1
ATOM 1720 C C . LEU A 1 225 ? -0.835 1.214 -19.814 1.00 63.59 225 LEU A C 1
ATOM 1722 O O . LEU A 1 225 ? -0.454 0.191 -19.237 1.00 63.59 225 LEU A O 1
ATOM 1726 N N . SER A 1 226 ? -0.098 2.315 -19.893 1.00 58.94 226 SER A N 1
ATOM 1727 C CA . SER A 1 226 ? 1.099 2.466 -19.077 1.00 58.94 226 SER A CA 1
ATOM 1728 C C . SER A 1 226 ? 0.709 2.629 -17.598 1.00 58.94 226 SER A C 1
ATOM 1730 O O . SER A 1 226 ? -0.422 3.002 -17.257 1.00 58.94 226 SER A O 1
ATOM 1732 N N . GLY A 1 227 ? 1.648 2.346 -16.688 1.00 54.50 227 GLY A N 1
ATOM 1733 C CA . GLY A 1 227 ? 1.459 2.663 -15.266 1.00 54.50 227 GLY A CA 1
ATOM 1734 C C . GLY A 1 227 ? 1.194 4.159 -15.048 1.00 54.50 227 GLY A C 1
ATOM 1735 O O . GLY A 1 227 ? 0.376 4.526 -14.209 1.00 54.50 227 GLY A O 1
ATOM 1736 N N . GLU A 1 228 ? 1.802 5.002 -15.883 1.00 53.03 228 GLU A N 1
ATOM 1737 C CA . GLU A 1 228 ? 1.640 6.455 -15.899 1.00 53.03 228 GLU A CA 1
ATOM 1738 C C . GLU A 1 228 ? 0.205 6.874 -16.263 1.00 53.03 228 GLU A C 1
ATOM 1740 O O . GLU A 1 228 ? -0.409 7.646 -15.530 1.00 53.03 228 GLU A O 1
ATOM 1745 N N . ASP A 1 229 ? -0.402 6.269 -17.293 1.00 54.34 229 ASP A N 1
ATOM 1746 C CA . ASP A 1 229 ? -1.802 6.532 -17.677 1.00 54.34 229 ASP A CA 1
ATOM 1747 C C . ASP A 1 229 ? -2.786 6.224 -16.536 1.00 54.34 229 ASP A C 1
ATOM 1749 O O . ASP A 1 229 ? -3.810 6.891 -16.364 1.00 54.34 229 ASP A O 1
ATOM 1753 N N . THR A 1 230 ? -2.474 5.199 -15.739 1.00 54.91 230 THR A N 1
ATOM 1754 C CA . THR A 1 230 ? -3.309 4.753 -14.615 1.00 54.91 230 THR A CA 1
ATOM 1755 C C . THR A 1 230 ? -3.214 5.716 -13.429 1.00 54.91 230 THR A C 1
ATOM 1757 O O . THR A 1 230 ? -4.232 6.029 -12.805 1.00 54.91 230 THR A O 1
ATOM 1760 N N . LEU A 1 231 ? -2.012 6.223 -13.141 1.00 52.44 231 LEU A N 1
ATOM 1761 C CA . LEU A 1 231 ? -1.789 7.248 -12.120 1.00 52.44 231 LEU A CA 1
ATOM 1762 C C . LEU A 1 231 ? -2.431 8.579 -12.529 1.00 52.44 231 LEU A C 1
ATOM 1764 O O . LEU A 1 231 ? -3.137 9.186 -11.721 1.00 52.44 231 LEU A O 1
ATOM 1768 N N . ILE A 1 232 ? -2.299 8.971 -13.802 1.00 54.91 232 ILE A N 1
ATOM 1769 C CA . ILE A 1 232 ? -2.926 10.183 -14.338 1.00 54.91 232 ILE A CA 1
ATOM 1770 C C . ILE A 1 232 ? -4.453 10.108 -14.256 1.00 54.91 232 ILE A C 1
ATOM 1772 O O . ILE A 1 232 ? -5.107 11.074 -13.870 1.00 54.91 232 ILE A O 1
ATOM 1776 N N . ALA A 1 233 ? -5.048 8.957 -14.570 1.00 54.53 233 ALA A N 1
ATOM 1777 C CA . ALA A 1 233 ? -6.497 8.787 -14.490 1.00 54.53 233 ALA A CA 1
ATOM 1778 C C . ALA A 1 233 ? -7.038 8.896 -13.054 1.00 54.53 233 ALA A C 1
ATOM 1780 O O . ALA A 1 233 ? -8.159 9.367 -12.853 1.00 54.53 233 ALA A O 1
ATOM 1781 N N . ARG A 1 234 ? -6.269 8.432 -12.062 1.00 49.03 234 ARG A N 1
ATOM 1782 C CA . ARG A 1 234 ? -6.704 8.403 -10.663 1.00 49.03 234 ARG A CA 1
ATOM 1783 C C . ARG A 1 234 ? -6.464 9.717 -9.952 1.00 49.03 234 ARG A C 1
ATOM 1785 O O . ARG A 1 234 ? -7.316 10.161 -9.188 1.00 49.03 234 ARG A O 1
ATOM 1792 N N . TYR A 1 235 ? -5.311 10.313 -10.194 1.00 53.00 235 TYR A N 1
ATOM 1793 C CA . TYR A 1 235 ? -4.887 11.445 -9.417 1.00 53.00 235 TYR A CA 1
ATOM 1794 C C . TYR A 1 235 ? -4.825 12.738 -10.293 1.00 53.00 235 TYR A C 1
ATOM 1796 O O . TYR A 1 235 ? -5.033 13.841 -9.784 1.00 53.00 235 TYR A O 1
ATOM 1804 N N . GLY A 1 236 ? -4.653 12.684 -11.622 1.00 43.69 236 GLY A N 1
ATOM 1805 C CA . GLY A 1 236 ? -4.614 13.859 -12.534 1.00 43.69 236 GLY A CA 1
ATOM 1806 C C . GLY A 1 236 ? -3.247 14.103 -13.205 1.00 43.69 236 GLY A C 1
ATOM 1807 O O . GLY A 1 236 ? -2.437 13.203 -13.271 1.00 43.69 236 GLY A O 1
ATOM 1808 N N . ASN A 1 237 ? -2.929 15.313 -13.681 1.00 36.56 237 ASN A N 1
ATOM 1809 C CA . ASN A 1 237 ? -1.648 15.582 -14.382 1.00 36.56 237 ASN A CA 1
ATOM 1810 C C . ASN A 1 237 ? -0.488 16.075 -13.483 1.00 36.56 237 ASN A C 1
ATOM 1812 O O . ASN A 1 237 ? 0.562 16.431 -14.007 1.00 36.56 237 ASN A O 1
ATOM 1816 N N . ASN A 1 238 ? -0.672 16.164 -12.161 1.00 38.19 238 ASN A N 1
ATOM 1817 C CA . ASN A 1 238 ? 0.303 16.768 -11.234 1.00 38.19 238 ASN A CA 1
ATOM 1818 C C . ASN A 1 238 ? 1.039 15.722 -10.365 1.00 38.19 238 ASN A C 1
ATOM 1820 O O . ASN A 1 238 ? 1.293 15.999 -9.192 1.00 38.19 238 ASN A O 1
ATOM 1824 N N . TYR A 1 239 ? 1.325 14.541 -10.923 1.00 40.75 239 TYR A N 1
ATOM 1825 C CA . TYR A 1 239 ? 2.090 13.458 -10.275 1.00 40.75 239 TYR A CA 1
ATOM 1826 C C . TYR A 1 239 ? 3.546 13.517 -10.689 1.00 40.75 239 TYR A C 1
ATOM 1828 O O . TYR A 1 239 ? 3.785 13.798 -11.885 1.00 40.75 239 TYR A O 1
#